Protein AF-U5BLK3-F1 (afdb_monomer)

Radius of gyration: 38.66 Å; Cα contacts (8 Å, |Δi|>4): 280; chains: 1; bounding box: 86×37×112 Å

Secondary structure (DSSP, 8-state):
--GGG-----STTHHHHTT-PPPPPP-PPPPPPPEE--EEE--HHHHHHHHHHHHHHHHSS--HHHHHHHHHHHHT--GGG--HHHHT--HHHHHHHH-TTSPPPHHHHHHHHHHHHSHHHHTTS-EEE--EETTB--BTTB-------------S-TTT-------------S-HHHHHHHHHHHHHHHHHHHHHHHHHHHHHHHHHHHHHHHHHHHHHHHHHHHHHHHHHHHHHHHHHHHHHHHHHHHHHHTTSS-HHHHHHHHHHHHHHHHHHHHHHHHHHHHHHHHHHHHHHHHHHHHHHHHHHHHHHHHHHHHHHHHHHHHHHHHHHHHHHHTTS--

Mean predicted aligned error: 13.0 Å

Nearest PDB structures (foldseek):
  7sqc-assembly1_1Y  TM=4.956E-01  e=2.081E-01  Chlamydomonas reinhardtii
  4tql-assembly1_A  TM=2.744E-01  e=5.942E-02  synthetic construct
  8glv-assembly1_Em  TM=3.966E-01  e=7.645E-01  Chlamydomonas reinhardtii
  1jad-assembly1_B  TM=2.468E-01  e=4.287E-01  Meleagris gallopavo

pLDDT: mean 74.42, std 19.73, range [25.3, 95.0]

Structure (mmCIF, N/CA/C/O backbone):
data_AF-U5BLK3-F1
#
_entry.id   AF-U5BLK3-F1
#
loop_
_atom_site.group_PDB
_atom_site.id
_atom_site.type_symbol
_atom_site.label_atom_id
_atom_site.label_alt_id
_atom_site.label_comp_id
_atom_site.label_asym_id
_atom_site.label_entity_id
_atom_site.label_seq_id
_atom_site.pdbx_PDB_ins_code
_atom_site.Cartn_x
_atom_site.Cartn_y
_atom_site.Cartn_z
_atom_site.occupancy
_atom_site.B_iso_or_equiv
_atom_site.auth_seq_id
_atom_site.auth_comp_id
_atom_site.auth_asym_id
_atom_site.auth_atom_id
_atom_site.pdbx_PDB_model_num
ATOM 1 N N . MET A 1 1 ? -51.044 -12.143 73.221 1.00 36.78 1 MET A N 1
ATOM 2 C CA . MET A 1 1 ? -51.105 -12.213 71.751 1.00 36.78 1 MET A CA 1
ATOM 3 C C . MET A 1 1 ? -50.000 -13.154 71.338 1.00 36.78 1 MET A C 1
ATOM 5 O O . MET A 1 1 ? -48.847 -12.857 71.623 1.00 36.78 1 MET A O 1
ATOM 9 N N . ASP A 1 2 ? -50.382 -14.321 70.827 1.00 25.30 2 ASP A N 1
ATOM 10 C CA . ASP A 1 2 ? -49.462 -15.365 70.377 1.00 25.30 2 ASP A CA 1
ATOM 11 C C . ASP A 1 2 ? -48.649 -14.871 69.177 1.00 25.30 2 ASP A C 1
ATOM 13 O O . ASP A 1 2 ? -49.210 -14.403 68.188 1.00 25.30 2 ASP A O 1
ATOM 17 N N . LEU A 1 3 ? -47.324 -14.986 69.277 1.00 35.56 3 LEU A N 1
ATOM 18 C CA . LEU A 1 3 ? -46.364 -14.718 68.198 1.00 35.56 3 LEU A CA 1
ATOM 19 C C . LEU A 1 3 ? -46.345 -15.837 67.136 1.00 35.56 3 LEU A C 1
ATOM 21 O O . LEU A 1 3 ? -45.676 -15.701 66.116 1.00 35.56 3 LEU A O 1
ATOM 25 N N . ASP A 1 4 ? -47.112 -16.909 67.344 1.00 29.28 4 ASP A N 1
ATOM 26 C CA . ASP A 1 4 ? -47.077 -18.136 66.538 1.00 29.28 4 ASP A CA 1
ATOM 27 C C . ASP A 1 4 ? -47.977 -18.100 65.286 1.00 29.28 4 ASP A C 1
ATOM 29 O O . ASP A 1 4 ? -48.043 -19.080 64.548 1.00 29.28 4 ASP A O 1
ATOM 33 N N . ASN A 1 5 ? -48.657 -16.978 65.013 1.00 33.56 5 ASN A N 1
ATOM 34 C CA . ASN A 1 5 ? -49.605 -16.847 63.894 1.00 33.56 5 ASN A CA 1
ATOM 35 C C . ASN A 1 5 ? -49.235 -15.795 62.835 1.00 33.56 5 ASN A C 1
ATOM 37 O O . ASN A 1 5 ? -50.055 -15.490 61.966 1.00 33.56 5 ASN A O 1
ATOM 41 N N . ILE A 1 6 ? -48.009 -15.262 62.838 1.00 36.56 6 ILE A N 1
ATOM 42 C CA . ILE A 1 6 ? -47.532 -14.485 61.686 1.00 36.56 6 ILE A CA 1
ATOM 43 C C . ILE A 1 6 ? -47.135 -15.491 60.606 1.00 36.56 6 ILE A C 1
ATOM 45 O O . ILE A 1 6 ? -46.064 -16.094 60.661 1.00 36.56 6 ILE A O 1
ATOM 49 N N . ALA A 1 7 ? -48.033 -15.718 59.645 1.00 32.75 7 ALA A N 1
ATOM 50 C CA . ALA A 1 7 ? -47.752 -16.552 58.485 1.00 32.75 7 ALA A CA 1
ATOM 51 C C . ALA A 1 7 ? -46.422 -16.102 57.838 1.00 32.75 7 ALA A C 1
ATOM 53 O O . ALA A 1 7 ? -46.273 -14.912 57.549 1.00 32.75 7 ALA A O 1
ATOM 54 N N . PRO A 1 8 ? -45.452 -17.010 57.607 1.00 38.25 8 PRO A N 1
ATOM 55 C CA . PRO A 1 8 ? -44.188 -16.648 56.984 1.00 38.25 8 PRO A CA 1
ATOM 56 C C . PRO A 1 8 ? -44.474 -16.088 55.591 1.00 38.25 8 PRO A C 1
ATOM 58 O O . PRO A 1 8 ? -45.100 -16.738 54.750 1.00 38.25 8 PRO A O 1
ATOM 61 N N . TYR A 1 9 ? -44.061 -14.841 55.395 1.00 39.34 9 TYR A N 1
ATOM 62 C CA . TYR A 1 9 ? -44.340 -14.014 54.231 1.00 39.34 9 TYR A CA 1
ATOM 63 C C . TYR A 1 9 ? -43.799 -14.687 52.961 1.00 39.34 9 TYR A C 1
ATOM 65 O O . TYR A 1 9 ? -42.623 -14.589 52.627 1.00 39.34 9 TYR A O 1
ATOM 73 N N . LYS A 1 10 ? -44.665 -15.408 52.244 1.00 36.53 10 LYS A N 1
ATOM 74 C CA . LYS A 1 10 ? -44.304 -16.148 51.023 1.00 36.53 10 LYS A CA 1
ATOM 75 C C . LYS A 1 10 ? -44.318 -15.297 49.745 1.00 36.53 10 LYS A C 1
ATOM 77 O O . LYS A 1 10 ? -44.036 -15.830 48.681 1.00 36.53 10 LYS A O 1
ATOM 82 N N . TYR A 1 11 ? -44.641 -14.004 49.844 1.00 34.66 11 TYR A N 1
ATOM 83 C CA . TYR A 1 11 ? -44.755 -13.095 48.692 1.00 34.66 11 TYR A CA 1
ATOM 84 C C . TYR A 1 11 ? -43.499 -12.245 48.410 1.00 34.66 11 TYR A C 1
ATOM 86 O O . TYR A 1 11 ? -43.378 -11.733 47.309 1.00 34.66 11 TYR A O 1
ATOM 94 N N . VAL A 1 12 ? -42.547 -12.113 49.347 1.00 41.81 12 VAL A N 1
ATOM 95 C CA . VAL A 1 12 ? -41.471 -11.088 49.268 1.00 41.81 12 VAL A CA 1
ATOM 96 C C . VAL A 1 12 ? -40.298 -11.467 48.356 1.00 41.81 12 VAL A C 1
ATOM 98 O O . VAL A 1 12 ? -39.586 -10.589 47.890 1.00 41.81 12 VAL A O 1
ATOM 101 N N . ILE A 1 13 ? -40.100 -12.751 48.053 1.00 44.16 13 ILE A N 1
ATOM 102 C CA . ILE A 1 13 ? -38.949 -13.200 47.247 1.00 44.16 13 ILE A CA 1
ATOM 103 C C . ILE A 1 13 ? -39.230 -13.060 45.735 1.00 44.16 13 ILE A C 1
ATOM 105 O O . ILE A 1 13 ? -38.317 -12.806 44.957 1.00 44.16 13 ILE A O 1
ATOM 109 N N . ASN A 1 14 ? -40.494 -13.159 45.302 1.00 44.81 14 ASN A N 1
ATOM 110 C CA . ASN A 1 14 ? -40.830 -13.167 43.873 1.00 44.81 14 ASN A CA 1
ATOM 111 C C . ASN A 1 14 ? -40.612 -11.805 43.184 1.00 44.81 14 ASN A C 1
ATOM 113 O O . ASN A 1 14 ? -40.145 -11.790 42.052 1.00 44.81 14 ASN A O 1
ATOM 117 N N . ASP A 1 15 ? -40.862 -10.682 43.869 1.00 46.75 15 ASP A N 1
ATOM 118 C CA . ASP A 1 15 ? -40.719 -9.334 43.283 1.00 46.75 15 ASP A CA 1
ATOM 119 C C . ASP A 1 15 ? -39.248 -8.928 43.041 1.00 46.75 15 ASP A C 1
ATOM 121 O O . ASP A 1 15 ? -38.971 -8.050 42.223 1.00 46.75 15 ASP A O 1
ATOM 125 N N . PHE A 1 16 ? -38.300 -9.560 43.747 1.00 51.97 16 PHE A N 1
ATOM 126 C CA . PHE A 1 16 ? -36.857 -9.405 43.516 1.00 51.97 16 PHE A CA 1
ATOM 127 C C . PHE A 1 16 ? -36.320 -10.429 42.508 1.00 51.97 16 PHE A C 1
ATOM 129 O O . PHE A 1 16 ? -35.442 -10.090 41.721 1.00 51.97 16 PHE A O 1
ATOM 136 N N . ASN A 1 17 ? -36.883 -11.643 42.471 1.00 49.84 17 ASN A N 1
ATOM 137 C CA . ASN A 1 17 ? -36.533 -12.660 41.472 1.00 49.84 17 ASN A CA 1
ATOM 138 C C . ASN A 1 17 ? -36.868 -12.229 40.030 1.00 49.84 17 ASN A C 1
ATOM 140 O O . ASN A 1 17 ? -36.200 -12.674 39.101 1.00 49.84 17 ASN A O 1
ATOM 144 N N . ASP A 1 18 ? -37.869 -11.362 39.843 1.00 51.41 18 ASP A N 1
ATOM 145 C CA . ASP A 1 18 ? -38.260 -10.818 38.532 1.00 51.41 18 ASP A CA 1
ATOM 146 C C . ASP A 1 18 ? -37.362 -9.665 38.042 1.00 51.41 18 ASP A C 1
ATOM 148 O O . ASP A 1 18 ? -37.486 -9.253 36.887 1.00 51.41 18 ASP A O 1
ATOM 152 N N . LYS A 1 19 ? -36.447 -9.128 38.870 1.00 53.34 19 LYS A N 1
ATOM 153 C CA . LYS A 1 19 ? -35.536 -8.051 38.433 1.00 53.34 19 LYS A CA 1
ATOM 154 C C . LYS A 1 19 ? -34.420 -8.522 37.496 1.00 53.34 19 LYS A C 1
ATOM 156 O O . LYS A 1 19 ? -33.822 -7.650 36.879 1.00 53.34 19 LYS A O 1
ATOM 161 N N . GLY A 1 20 ? -34.251 -9.841 37.327 1.00 58.69 20 GLY A N 1
ATOM 162 C CA . GLY A 1 20 ? -33.491 -10.472 36.241 1.00 58.69 20 GLY A CA 1
ATOM 163 C C . GLY A 1 20 ? -32.020 -10.058 36.132 1.00 58.69 20 GLY A C 1
ATOM 164 O O . GLY A 1 20 ? -31.544 -9.160 36.819 1.00 58.69 20 GLY A O 1
ATOM 165 N N . ASP A 1 21 ? -31.286 -10.745 35.264 1.00 62.75 21 ASP A N 1
ATOM 166 C CA . ASP A 1 21 ? -29.911 -10.378 34.926 1.00 62.75 21 ASP A CA 1
ATOM 167 C C . ASP A 1 21 ? -29.881 -9.031 34.178 1.00 62.75 21 ASP A C 1
ATOM 169 O O . ASP A 1 21 ? -30.851 -8.666 33.502 1.00 62.75 21 ASP A O 1
ATOM 173 N N . LEU A 1 22 ? -28.761 -8.300 34.249 1.00 63.62 22 LEU A N 1
ATOM 174 C CA . LEU A 1 22 ? -28.520 -7.206 33.304 1.00 63.62 22 LEU A CA 1
ATOM 175 C C . LEU A 1 22 ? -28.629 -7.764 31.873 1.00 63.62 22 LEU A C 1
ATOM 177 O O . LEU A 1 22 ? -28.019 -8.798 31.587 1.00 63.62 22 LEU A O 1
ATOM 181 N N . PRO A 1 23 ? -29.365 -7.111 30.955 1.00 65.56 23 PRO A N 1
ATOM 182 C CA . PRO A 1 23 ? -29.369 -7.547 29.568 1.00 65.56 23 PRO A CA 1
ATOM 183 C C . PRO A 1 23 ? -27.951 -7.428 29.001 1.00 65.56 23 PRO A C 1
ATOM 185 O O . PRO A 1 23 ? -27.248 -6.449 29.268 1.00 65.56 23 PRO A O 1
ATOM 188 N N . GLU A 1 24 ? -27.533 -8.412 28.203 1.00 71.88 24 GLU A N 1
ATOM 189 C CA . GLU A 1 24 ? -26.283 -8.300 27.455 1.00 71.88 24 GLU A CA 1
ATOM 190 C C . GLU A 1 24 ? -26.370 -7.076 26.538 1.00 71.88 24 GLU A C 1
ATOM 192 O O . GLU A 1 24 ? -27.250 -6.979 25.679 1.00 71.88 24 GLU A O 1
ATOM 197 N N . VAL A 1 25 ? -25.467 -6.116 26.734 1.00 71.69 25 VAL A N 1
ATOM 198 C CA . VAL A 1 25 ? -25.322 -5.007 25.794 1.00 71.69 25 VAL A CA 1
ATOM 199 C C . VAL A 1 25 ? -24.654 -5.568 24.539 1.00 71.69 25 VAL A C 1
ATOM 201 O O . VAL A 1 25 ? -23.648 -6.274 24.615 1.00 71.69 25 VAL A O 1
ATOM 204 N N . GLU A 1 26 ? -25.219 -5.287 23.368 1.00 77.00 26 GLU A N 1
ATOM 205 C CA . GLU A 1 26 ? -24.678 -5.807 22.114 1.00 77.00 26 GLU A CA 1
ATOM 206 C C . GLU A 1 26 ? -23.290 -5.210 21.828 1.00 77.00 26 GLU A C 1
ATOM 208 O O . GLU A 1 26 ? -23.097 -3.990 21.810 1.00 77.00 26 GLU A O 1
ATOM 213 N N . LYS A 1 27 ? -22.310 -6.090 21.593 1.00 83.75 27 LYS A N 1
ATOM 214 C CA . LYS A 1 27 ? -20.953 -5.720 21.178 1.00 83.75 27 LYS A CA 1
ATOM 215 C C . LYS A 1 27 ? -20.951 -5.496 19.670 1.00 83.75 27 LYS A C 1
ATOM 217 O O . LYS A 1 27 ? -21.003 -6.444 18.888 1.00 83.75 27 LYS A O 1
ATOM 222 N N . GLU A 1 28 ? -20.896 -4.238 19.258 1.00 81.88 28 GLU A N 1
ATOM 223 C CA . GLU A 1 28 ? -20.833 -3.878 17.844 1.00 81.88 28 GLU A CA 1
ATOM 224 C C . GLU A 1 28 ? -19.381 -3.925 17.344 1.00 81.88 28 GLU A C 1
ATOM 226 O O . GLU A 1 28 ? -18.469 -3.369 17.970 1.00 81.88 28 GLU A O 1
ATOM 231 N N . VAL A 1 29 ? -19.166 -4.582 16.198 1.00 87.06 29 VAL A N 1
ATOM 232 C CA . VAL A 1 29 ? -17.879 -4.548 15.492 1.00 87.06 29 VAL A CA 1
ATOM 233 C C . VAL A 1 29 ? -17.737 -3.169 14.836 1.00 87.06 29 VAL A C 1
ATOM 235 O O . VAL A 1 29 ? -18.610 -2.787 14.055 1.00 87.06 29 VAL A O 1
ATOM 238 N N . PRO A 1 30 ? -16.659 -2.415 15.112 1.00 83.94 30 PRO A N 1
ATOM 239 C CA . PRO A 1 30 ? -16.456 -1.099 14.524 1.00 83.94 30 PRO A CA 1
ATOM 240 C C . PRO A 1 30 ? -16.278 -1.200 13.004 1.00 83.94 30 PRO A C 1
ATOM 242 O O . PRO A 1 30 ? -15.614 -2.106 12.491 1.00 83.94 30 PRO A O 1
ATOM 245 N N . GLU A 1 31 ? -16.839 -0.238 12.270 1.00 86.62 31 GLU A N 1
ATOM 246 C CA . GLU A 1 31 ? -16.655 -0.156 10.822 1.00 86.62 31 GLU A CA 1
ATOM 247 C C . GLU A 1 31 ? -15.184 0.091 10.474 1.00 86.62 31 GLU A C 1
ATOM 249 O O . GLU A 1 31 ? -14.573 1.066 10.922 1.00 86.62 31 GLU A O 1
ATOM 254 N N . ARG A 1 32 ? -14.617 -0.748 9.607 1.00 84.31 32 ARG A N 1
ATOM 255 C CA . ARG A 1 32 ? -13.258 -0.551 9.092 1.00 84.31 32 ARG A CA 1
ATOM 256 C C . ARG A 1 32 ? -13.247 0.433 7.933 1.00 84.31 32 ARG A C 1
ATOM 258 O O . ARG A 1 32 ? -14.193 0.506 7.148 1.00 84.31 32 ARG A O 1
ATOM 265 N N . SER A 1 33 ? -12.170 1.196 7.819 1.00 84.00 33 SER A N 1
ATOM 266 C CA . SER A 1 33 ? -11.962 2.074 6.670 1.00 84.00 33 SER A CA 1
ATOM 267 C C . SER A 1 33 ? -11.696 1.269 5.389 1.00 84.00 33 SER A C 1
ATOM 269 O O . SER A 1 33 ? -10.998 0.249 5.391 1.00 84.00 33 SER A O 1
ATOM 271 N N . ILE A 1 34 ? -12.283 1.724 4.276 1.00 84.25 34 ILE A N 1
ATOM 272 C CA . ILE A 1 34 ? -12.089 1.114 2.956 1.00 84.25 34 ILE A CA 1
ATOM 273 C C . ILE A 1 34 ? -10.775 1.629 2.370 1.00 84.25 34 ILE A C 1
ATOM 275 O O . ILE A 1 34 ? -10.525 2.835 2.355 1.00 84.25 34 ILE A O 1
ATOM 279 N N . PHE A 1 35 ? -9.958 0.701 1.874 1.00 83.12 35 PHE A N 1
ATOM 280 C CA . PHE A 1 35 ? -8.661 0.971 1.263 1.00 83.12 35 PHE A CA 1
ATOM 281 C C . PHE A 1 35 ? -8.624 0.436 -0.167 1.00 83.12 35 PHE A C 1
ATOM 283 O O . PHE A 1 35 ? -8.759 -0.770 -0.378 1.00 83.12 35 PHE A O 1
ATOM 290 N N . GLU A 1 36 ? -8.393 1.323 -1.133 1.00 85.06 36 GLU A N 1
ATOM 291 C CA . GLU 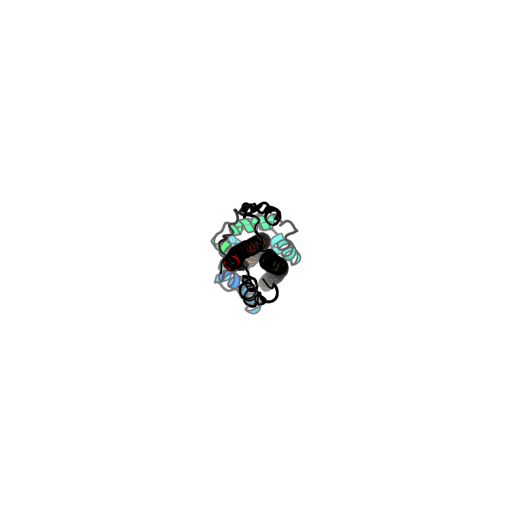A 1 36 ? -8.031 0.955 -2.501 1.00 85.06 36 GLU A CA 1
ATOM 292 C C . GLU A 1 36 ? -6.527 1.198 -2.688 1.00 85.06 36 GLU A C 1
ATOM 294 O O . GLU A 1 36 ? -6.077 2.347 -2.569 1.00 85.06 36 GLU A O 1
ATOM 299 N N . PRO A 1 37 ? -5.731 0.151 -2.970 1.00 75.50 37 PRO A N 1
ATOM 300 C CA . PRO A 1 37 ? -4.304 0.326 -3.180 1.00 75.50 37 PRO A CA 1
ATOM 301 C C . PRO A 1 37 ? -4.048 1.197 -4.416 1.00 75.50 37 PRO A C 1
ATOM 303 O O . PRO A 1 37 ? -4.696 1.045 -5.453 1.00 75.50 37 PRO A O 1
ATOM 306 N N . GLY A 1 38 ? -3.090 2.117 -4.286 1.00 81.69 38 GLY A N 1
ATOM 307 C CA . GLY A 1 38 ? -2.538 2.867 -5.414 1.00 81.69 38 GLY A CA 1
ATOM 308 C C . GLY A 1 38 ? -1.655 1.981 -6.296 1.00 81.69 38 GLY A C 1
ATOM 309 O O . GLY A 1 38 ? -1.526 0.778 -6.062 1.00 81.69 38 GLY A O 1
ATOM 310 N N . GLY A 1 39 ? -1.015 2.569 -7.305 1.00 83.56 39 GLY A N 1
ATOM 311 C CA . GLY A 1 39 ? -0.125 1.814 -8.183 1.00 83.56 39 GLY A CA 1
ATOM 312 C C . GLY A 1 39 ? 0.519 2.628 -9.296 1.00 83.56 39 GLY A C 1
ATOM 313 O O . GLY A 1 39 ? 0.377 3.847 -9.380 1.00 83.56 39 GLY A O 1
ATOM 314 N N . ILE A 1 40 ? 1.228 1.928 -10.179 1.00 83.81 40 ILE A N 1
ATOM 315 C CA . ILE A 1 40 ? 1.818 2.494 -11.394 1.00 83.81 40 ILE A CA 1
ATOM 316 C C . ILE A 1 40 ? 0.979 2.048 -12.587 1.00 83.81 40 ILE A C 1
ATOM 318 O O . ILE A 1 40 ? 0.610 0.883 -12.704 1.00 83.81 40 ILE A O 1
ATOM 322 N N . THR A 1 41 ? 0.686 2.982 -13.484 1.00 84.81 41 THR A N 1
ATOM 323 C CA . THR A 1 41 ? -0.085 2.724 -14.702 1.00 84.81 41 THR A CA 1
ATOM 324 C C . THR A 1 41 ? 0.697 3.152 -15.935 1.00 84.81 41 THR A C 1
ATOM 326 O O . THR A 1 41 ? 1.434 4.142 -15.917 1.00 84.81 41 THR A O 1
ATOM 329 N N . LEU A 1 42 ? 0.537 2.387 -17.015 1.00 83.38 42 LEU A N 1
ATOM 330 C CA . LEU A 1 42 ? 1.087 2.693 -18.331 1.00 83.38 42 LEU A CA 1
ATOM 331 C C . LEU A 1 42 ? -0.040 3.125 -19.264 1.00 83.38 42 LEU A C 1
ATOM 333 O O . LEU A 1 42 ? -1.141 2.574 -19.218 1.00 83.38 42 LEU A O 1
ATOM 337 N N . SER A 1 43 ? 0.239 4.092 -20.139 1.00 85.19 43 SER A N 1
ATOM 338 C CA . SER A 1 43 ? -0.702 4.428 -21.203 1.00 85.19 43 SER A CA 1
ATOM 339 C C . SER A 1 43 ? -0.749 3.298 -22.240 1.00 85.19 43 SER A C 1
ATOM 341 O O . SER A 1 43 ? 0.217 2.549 -22.415 1.00 85.19 43 SER A O 1
ATOM 343 N N . ALA A 1 44 ? -1.862 3.189 -22.970 1.00 85.50 44 ALA A N 1
ATOM 344 C CA . ALA A 1 44 ? -1.975 2.227 -24.067 1.00 85.50 44 ALA A CA 1
ATOM 345 C C . ALA A 1 44 ? -0.876 2.433 -25.129 1.00 85.50 44 ALA A C 1
ATOM 347 O O . ALA A 1 44 ? -0.324 1.461 -25.635 1.00 85.50 44 ALA A O 1
ATOM 348 N N . GLY A 1 45 ? -0.508 3.692 -25.401 1.00 86.19 45 GLY A N 1
ATOM 349 C CA . GLY A 1 45 ? 0.570 4.033 -26.331 1.00 86.19 45 GLY A CA 1
ATOM 350 C C . GLY A 1 45 ? 1.953 3.604 -25.834 1.00 86.19 45 GLY A C 1
ATOM 351 O O . GLY A 1 45 ? 2.763 3.131 -26.625 1.00 86.19 45 GLY A O 1
ATOM 352 N N . THR A 1 46 ? 2.221 3.701 -24.527 1.00 88.31 46 THR A N 1
ATOM 353 C CA . THR A 1 46 ? 3.467 3.189 -23.934 1.00 88.31 46 THR A CA 1
ATOM 354 C C . THR A 1 46 ? 3.578 1.679 -24.089 1.00 88.31 46 THR A C 1
ATOM 356 O O . THR A 1 46 ? 4.625 1.187 -24.504 1.00 88.31 46 THR A O 1
ATOM 359 N N . MET A 1 47 ? 2.506 0.945 -23.771 1.00 86.44 47 MET A N 1
ATOM 360 C CA . MET A 1 47 ? 2.493 -0.516 -23.900 1.00 86.44 47 MET A CA 1
ATOM 361 C C . MET A 1 47 ? 2.694 -0.938 -25.356 1.00 86.44 47 MET A C 1
ATOM 363 O O . MET A 1 47 ? 3.553 -1.772 -25.629 1.00 86.44 47 MET A O 1
ATOM 367 N N . GLU A 1 48 ? 1.989 -0.302 -26.297 1.00 87.88 48 GLU A N 1
ATOM 368 C CA . GLU A 1 48 ? 2.144 -0.593 -27.725 1.00 87.88 48 GLU A CA 1
ATOM 369 C C . GLU A 1 48 ? 3.569 -0.317 -28.229 1.00 87.88 48 GLU A C 1
ATOM 371 O O . GLU A 1 48 ? 4.106 -1.118 -28.995 1.00 87.88 48 GLU A O 1
ATOM 376 N N . LEU A 1 49 ? 4.198 0.782 -27.800 1.00 90.44 49 LEU A N 1
ATOM 377 C CA . LEU A 1 49 ? 5.575 1.108 -28.177 1.00 90.44 49 LEU A CA 1
ATOM 378 C C . LEU A 1 49 ? 6.565 0.047 -27.676 1.00 90.44 49 LEU A C 1
ATOM 380 O O . LEU A 1 49 ? 7.427 -0.410 -28.427 1.00 90.44 49 LEU A O 1
ATOM 384 N N . VAL A 1 50 ? 6.439 -0.356 -26.411 1.00 88.56 50 VAL A N 1
ATOM 385 C CA . VAL A 1 50 ? 7.312 -1.360 -25.791 1.00 88.56 50 VAL A CA 1
ATOM 386 C C . VAL A 1 50 ? 7.136 -2.728 -26.451 1.00 88.56 50 VAL A C 1
ATOM 388 O O . VAL A 1 50 ? 8.126 -3.361 -26.821 1.00 88.56 50 VAL A O 1
ATOM 391 N N . GLU A 1 51 ? 5.896 -3.176 -26.650 1.00 87.62 51 GLU A N 1
ATOM 392 C CA . GLU A 1 51 ? 5.598 -4.441 -27.328 1.00 87.62 51 GLU A CA 1
ATOM 393 C C . GLU A 1 51 ? 6.125 -4.466 -28.764 1.00 87.62 51 GLU A C 1
ATOM 395 O O . GLU A 1 51 ? 6.645 -5.485 -29.227 1.00 87.62 51 GLU A O 1
ATOM 400 N N . ASP A 1 52 ? 6.019 -3.350 -29.481 1.00 90.38 52 ASP A N 1
ATOM 401 C CA . ASP A 1 52 ? 6.522 -3.252 -30.845 1.00 90.38 52 ASP A CA 1
ATOM 402 C C . ASP A 1 52 ? 8.049 -3.360 -30.896 1.00 90.38 52 ASP A C 1
ATOM 404 O O . ASP A 1 52 ? 8.567 -4.132 -31.697 1.00 90.38 52 ASP A O 1
ATOM 408 N N . ILE A 1 53 ? 8.776 -2.706 -29.981 1.00 89.31 53 ILE A N 1
ATOM 409 C CA . ILE A 1 53 ? 10.241 -2.848 -29.879 1.00 89.31 53 ILE A CA 1
ATOM 410 C C . ILE A 1 53 ? 10.639 -4.304 -29.617 1.00 89.31 53 ILE A C 1
ATOM 412 O O . ILE A 1 53 ? 11.536 -4.830 -30.276 1.00 89.31 53 ILE A O 1
ATOM 416 N N . LEU A 1 54 ? 9.966 -4.969 -28.676 1.00 86.19 54 LEU A N 1
ATOM 417 C CA . LEU A 1 54 ? 10.272 -6.355 -28.319 1.00 86.19 54 LEU A CA 1
ATOM 418 C C . LEU A 1 54 ? 9.941 -7.336 -29.451 1.00 86.19 54 LEU A C 1
ATOM 420 O O . LEU A 1 54 ? 10.662 -8.310 -29.662 1.00 86.19 54 LEU A O 1
ATOM 424 N N . THR A 1 55 ? 8.857 -7.096 -30.192 1.00 85.88 55 THR A N 1
ATOM 425 C CA . THR A 1 55 ? 8.411 -8.003 -31.261 1.00 85.88 55 THR A CA 1
ATOM 426 C C . THR A 1 55 ? 9.051 -7.717 -32.618 1.00 85.88 55 THR A C 1
ATOM 428 O O . THR A 1 55 ? 9.096 -8.622 -33.455 1.00 85.88 55 THR A O 1
ATOM 431 N N . ALA A 1 56 ? 9.598 -6.519 -32.839 1.00 86.06 56 ALA A N 1
ATOM 432 C CA . ALA A 1 56 ? 10.282 -6.143 -34.076 1.00 86.06 56 ALA A CA 1
ATOM 433 C C . ALA A 1 56 ? 11.508 -7.016 -34.371 1.00 86.06 56 ALA A C 1
ATOM 435 O O . ALA A 1 56 ? 11.813 -7.256 -35.538 1.00 86.06 56 ALA A O 1
ATOM 436 N N . VAL A 1 57 ? 12.164 -7.562 -33.338 1.00 76.69 57 VAL A N 1
ATOM 437 C CA . VAL A 1 57 ? 13.263 -8.532 -33.510 1.00 76.69 57 VAL A CA 1
ATOM 438 C C . VAL A 1 57 ? 12.795 -9.721 -34.361 1.00 76.69 57 VAL A C 1
ATOM 440 O O . VAL A 1 57 ? 13.489 -10.140 -35.285 1.00 76.69 57 VAL A O 1
ATOM 443 N N . LEU A 1 58 ? 11.574 -10.208 -34.104 1.00 75.56 58 LEU A N 1
ATOM 444 C CA . LEU A 1 58 ? 10.971 -11.366 -34.771 1.00 75.56 58 LEU A CA 1
ATOM 445 C C . LEU A 1 58 ? 10.229 -11.021 -36.073 1.00 75.56 58 LEU A C 1
ATOM 447 O O . LEU A 1 58 ? 10.061 -11.890 -36.924 1.00 75.56 58 LEU A O 1
ATOM 451 N N . ARG A 1 59 ? 9.719 -9.789 -36.205 1.00 74.69 59 ARG A N 1
ATOM 452 C CA . ARG A 1 59 ? 8.870 -9.333 -37.330 1.00 74.69 59 ARG A CA 1
ATOM 453 C C . ARG A 1 59 ? 9.626 -8.538 -38.397 1.00 74.69 59 ARG A C 1
ATOM 455 O O . ARG A 1 59 ? 9.009 -7.976 -39.298 1.00 74.69 59 ARG A O 1
ATOM 462 N N . ASP A 1 60 ? 10.944 -8.494 -38.273 1.00 68.25 60 ASP A N 1
ATOM 463 C CA . ASP A 1 60 ? 11.909 -7.806 -39.126 1.00 68.25 60 ASP A CA 1
ATOM 464 C C . ASP A 1 60 ? 11.869 -6.271 -39.146 1.00 68.25 60 ASP A C 1
ATOM 466 O O . ASP A 1 60 ? 12.875 -5.697 -39.543 1.00 68.25 60 ASP A O 1
ATOM 470 N N . ASN A 1 61 ? 10.807 -5.594 -38.683 1.00 77.81 61 ASN A N 1
ATOM 471 C CA . ASN A 1 61 ? 10.734 -4.123 -38.620 1.00 77.81 61 ASN A CA 1
ATOM 472 C C . ASN A 1 61 ? 9.872 -3.614 -37.446 1.00 77.81 61 ASN A C 1
ATOM 474 O O . ASN A 1 61 ? 9.018 -4.343 -36.936 1.00 77.81 61 ASN A O 1
ATOM 478 N N . LEU A 1 62 ? 10.058 -2.339 -37.076 1.00 86.69 62 LEU A N 1
ATOM 479 C CA . LEU A 1 62 ? 9.154 -1.576 -36.203 1.00 86.69 62 LEU A CA 1
ATOM 480 C C . LEU A 1 62 ? 7.932 -1.062 -36.985 1.00 86.69 62 LEU A C 1
ATOM 482 O O . LEU A 1 62 ? 7.995 -0.843 -38.199 1.00 86.69 62 LEU A O 1
ATOM 486 N N . LYS A 1 63 ? 6.816 -0.805 -36.294 1.00 88.75 63 LYS A N 1
ATOM 487 C CA . LYS A 1 63 ? 5.695 -0.057 -36.881 1.00 88.75 63 LYS A CA 1
ATOM 488 C C . LYS A 1 63 ? 6.120 1.385 -37.160 1.00 88.75 63 LYS A C 1
ATOM 490 O O . LYS A 1 63 ? 6.749 2.042 -36.331 1.00 88.75 63 LYS A O 1
ATOM 495 N N . VAL A 1 64 ? 5.688 1.917 -38.303 1.00 88.50 64 VAL A N 1
ATOM 496 C CA . VAL A 1 64 ? 6.024 3.278 -38.765 1.00 88.50 64 VAL A CA 1
ATOM 497 C C . VAL A 1 64 ? 5.597 4.350 -37.756 1.00 88.50 64 VAL A C 1
ATOM 499 O O . VAL A 1 64 ? 6.274 5.365 -37.579 1.00 88.50 64 VAL A O 1
ATOM 502 N N . GLU A 1 65 ? 4.466 4.143 -37.088 1.00 87.88 65 GLU A N 1
ATOM 503 C CA . GLU A 1 65 ? 3.941 5.034 -36.058 1.00 87.88 65 GLU A CA 1
ATOM 504 C C . GLU A 1 65 ? 4.879 5.102 -34.846 1.00 87.88 65 GLU A C 1
ATOM 506 O O . GLU A 1 65 ? 5.194 6.197 -34.381 1.00 87.88 65 GLU A O 1
ATOM 511 N N . ASN A 1 66 ? 5.393 3.956 -34.398 1.00 90.31 66 ASN A N 1
ATOM 512 C CA . ASN A 1 66 ? 6.312 3.861 -33.266 1.00 90.31 66 ASN A CA 1
ATOM 513 C C . ASN A 1 66 ? 7.715 4.351 -33.619 1.00 90.31 66 ASN A C 1
ATOM 515 O O . ASN A 1 66 ? 8.343 5.028 -32.809 1.00 90.31 66 ASN A O 1
ATOM 519 N N . GLU A 1 67 ? 8.185 4.125 -34.848 1.00 89.25 67 GLU A N 1
ATOM 520 C CA . GLU A 1 67 ? 9.412 4.767 -35.329 1.00 89.25 67 GLU A CA 1
ATOM 521 C C . GLU A 1 67 ? 9.312 6.291 -35.266 1.00 89.25 67 GLU A C 1
ATOM 523 O O . GLU A 1 67 ? 10.262 6.955 -34.858 1.00 89.25 67 GLU A O 1
ATOM 528 N N . ARG A 1 68 ? 8.162 6.870 -35.639 1.00 89.00 68 ARG A N 1
ATOM 529 C CA . ARG A 1 68 ? 7.951 8.323 -35.561 1.00 89.00 68 ARG A CA 1
ATOM 530 C C . ARG A 1 68 ? 8.005 8.821 -34.118 1.00 89.00 68 ARG A C 1
ATOM 532 O O . ARG A 1 68 ? 8.604 9.862 -33.867 1.00 89.00 68 ARG A O 1
ATOM 539 N N . VAL A 1 69 ? 7.418 8.080 -33.180 1.00 89.06 69 VAL A N 1
ATOM 540 C CA . VAL A 1 69 ? 7.514 8.388 -31.745 1.00 89.06 69 VAL A CA 1
ATOM 541 C C . VAL A 1 69 ? 8.970 8.332 -31.282 1.00 89.06 69 VAL A C 1
ATOM 543 O O . VAL A 1 69 ? 9.447 9.279 -30.661 1.00 89.06 69 VAL A O 1
ATOM 546 N N . LEU A 1 70 ? 9.704 7.278 -31.643 1.00 90.38 70 LEU A N 1
ATOM 547 C CA . LEU A 1 70 ? 11.114 7.115 -31.287 1.00 90.38 70 LEU A CA 1
ATOM 548 C C . LEU A 1 70 ? 11.998 8.206 -31.897 1.00 90.38 70 LEU A C 1
ATOM 550 O O . LEU A 1 70 ? 12.903 8.679 -31.218 1.00 90.38 70 LEU A O 1
ATOM 554 N N . LYS A 1 71 ? 11.707 8.685 -33.114 1.00 88.44 71 LYS A N 1
ATOM 555 C CA . LYS A 1 71 ? 12.379 9.867 -33.689 1.00 88.44 71 LYS A CA 1
ATOM 556 C C . LYS A 1 71 ? 12.160 11.120 -32.851 1.00 88.44 71 LYS A C 1
ATOM 558 O O . LYS A 1 71 ? 13.116 11.845 -32.607 1.00 88.44 71 LYS A O 1
ATOM 563 N N . ASN A 1 72 ? 10.967 11.339 -32.310 1.00 85.88 72 ASN A N 1
ATOM 564 C CA . ASN A 1 72 ? 10.740 12.495 -31.440 1.00 85.88 72 ASN A CA 1
ATOM 565 C C . ASN A 1 72 ? 11.596 12.430 -30.155 1.00 85.88 72 ASN A C 1
ATOM 567 O O . ASN A 1 72 ? 12.044 13.465 -29.666 1.00 85.88 72 ASN A O 1
ATOM 571 N N . PHE A 1 73 ? 11.895 11.231 -29.636 1.00 84.00 73 PHE A N 1
ATOM 572 C CA . PHE A 1 73 ? 12.878 11.063 -28.553 1.00 84.00 73 PHE A CA 1
ATOM 573 C C . PHE A 1 73 ? 14.312 11.393 -28.998 1.00 84.00 73 PHE A C 1
ATOM 575 O O . PHE A 1 73 ? 15.117 11.851 -28.188 1.00 84.00 73 PHE A O 1
ATOM 582 N N . THR A 1 74 ? 14.643 11.210 -30.280 1.00 75.00 74 THR A N 1
ATOM 583 C CA . THR A 1 74 ? 15.942 11.628 -30.835 1.00 75.00 74 THR A CA 1
ATOM 584 C C . THR A 1 74 ? 16.069 13.134 -31.000 1.00 75.00 74 THR A C 1
ATOM 586 O O . THR A 1 74 ? 17.179 13.644 -30.885 1.00 75.00 74 THR A O 1
ATOM 589 N N . ASP A 1 75 ? 14.961 13.847 -31.215 1.00 67.81 75 ASP A N 1
ATOM 590 C CA . ASP A 1 75 ? 14.944 15.303 -31.403 1.00 67.81 75 ASP A CA 1
ATOM 591 C C . ASP A 1 75 ? 15.227 16.072 -30.104 1.00 67.81 75 ASP A C 1
ATOM 593 O O . ASP A 1 75 ? 15.644 17.229 -30.144 1.00 67.81 75 ASP A O 1
ATOM 597 N N . LEU A 1 76 ? 15.138 15.400 -28.949 1.00 65.56 76 LEU A N 1
ATOM 598 C CA . LEU A 1 76 ? 15.717 15.861 -27.679 1.00 65.56 76 LEU A CA 1
ATOM 599 C C . LEU A 1 76 ? 17.255 15.757 -27.648 1.00 65.56 76 LEU A C 1
ATOM 601 O O . LEU A 1 76 ? 17.875 15.857 -26.587 1.00 65.56 76 LEU A O 1
ATOM 605 N N . ARG A 1 77 ? 17.889 15.554 -28.813 1.00 56.50 77 ARG A N 1
ATOM 606 C CA . ARG A 1 77 ? 19.332 15.633 -29.050 1.00 56.50 77 ARG A CA 1
ATOM 607 C C . ARG A 1 77 ? 19.876 16.954 -28.522 1.00 56.50 77 ARG A C 1
ATOM 609 O O . ARG A 1 77 ? 19.963 17.958 -29.223 1.00 56.50 77 ARG A O 1
ATOM 616 N N . ASN A 1 78 ? 20.364 16.920 -27.295 1.00 56.44 78 ASN A N 1
ATOM 617 C CA . ASN A 1 78 ? 21.433 17.801 -26.890 1.00 56.44 78 ASN A CA 1
ATOM 618 C C . ASN A 1 78 ? 22.738 17.175 -27.418 1.00 56.44 78 ASN A C 1
ATOM 620 O O . ASN A 1 78 ? 23.051 16.044 -27.043 1.00 56.44 78 ASN A O 1
ATOM 624 N N . PRO A 1 79 ? 23.519 17.850 -28.279 1.00 53.25 79 PRO A N 1
ATOM 625 C CA . PRO A 1 79 ? 24.809 17.340 -28.742 1.00 53.25 79 PRO A CA 1
ATOM 626 C C . PRO A 1 79 ? 25.782 17.014 -27.597 1.00 53.25 79 PRO A C 1
ATOM 628 O O . PRO A 1 79 ? 26.666 16.184 -27.779 1.00 53.25 79 PRO A O 1
ATOM 631 N N . ALA A 1 80 ? 25.597 17.615 -26.413 1.00 50.34 80 ALA A N 1
ATOM 632 C CA . ALA A 1 80 ? 26.335 17.276 -25.194 1.00 50.34 80 ALA A CA 1
ATOM 633 C C . ALA A 1 80 ? 25.872 15.961 -24.530 1.00 50.34 80 ALA A C 1
ATOM 635 O O . ALA A 1 80 ? 26.636 15.371 -23.775 1.00 50.34 80 ALA A O 1
ATOM 636 N N . LEU A 1 81 ? 24.650 15.497 -24.821 1.00 52.94 81 LEU A N 1
ATOM 637 C CA . LEU A 1 81 ? 24.073 14.220 -24.373 1.00 52.94 81 LEU A CA 1
ATOM 638 C C . LEU A 1 81 ? 24.229 13.102 -25.420 1.00 52.94 81 LEU A C 1
ATOM 640 O O . LEU A 1 81 ? 23.788 11.983 -25.172 1.00 52.94 81 LEU A O 1
ATOM 644 N N . MET A 1 82 ? 24.900 13.354 -26.558 1.00 55.47 82 MET A N 1
ATOM 645 C CA . MET A 1 82 ? 25.411 12.307 -27.469 1.00 55.47 82 MET A CA 1
ATOM 646 C C . MET A 1 82 ? 26.570 11.534 -26.814 1.00 55.47 82 MET A C 1
ATOM 648 O O . MET A 1 82 ? 27.612 11.287 -27.420 1.00 55.47 82 MET A O 1
ATOM 652 N N . ASP A 1 83 ? 26.402 11.194 -25.544 1.00 62.22 83 ASP A N 1
ATOM 653 C CA . ASP A 1 83 ? 27.375 10.482 -24.758 1.00 62.22 83 ASP A CA 1
ATOM 654 C C . ASP A 1 83 ? 27.419 9.035 -25.259 1.00 62.22 83 ASP A C 1
ATOM 656 O O . ASP A 1 83 ? 26.383 8.368 -25.392 1.00 62.22 83 ASP A O 1
ATOM 660 N N . ALA A 1 84 ? 28.628 8.534 -25.526 1.00 64.00 84 ALA A N 1
ATOM 661 C CA . ALA A 1 84 ? 28.866 7.115 -25.783 1.00 64.00 84 ALA A CA 1
ATOM 662 C C . ALA A 1 84 ? 28.221 6.249 -24.685 1.00 64.00 84 ALA A C 1
ATOM 664 O O . ALA A 1 84 ? 27.738 5.151 -24.960 1.00 64.00 84 ALA A O 1
ATOM 665 N N . ARG A 1 85 ? 28.084 6.810 -23.476 1.00 72.56 85 ARG A N 1
ATOM 666 C CA . ARG A 1 85 ? 27.411 6.206 -22.333 1.00 72.56 85 ARG A CA 1
ATOM 667 C C . ARG A 1 85 ? 25.991 5.700 -22.605 1.00 72.56 85 ARG A C 1
ATOM 669 O O . ARG A 1 85 ? 25.661 4.613 -22.139 1.00 72.56 85 ARG A O 1
ATOM 676 N N . LEU A 1 86 ? 25.165 6.420 -23.375 1.00 74.56 86 LEU A N 1
ATOM 677 C CA . LEU A 1 86 ? 23.799 5.967 -23.706 1.00 74.56 86 LEU A CA 1
ATOM 678 C C . LEU A 1 86 ? 23.801 4.777 -24.678 1.00 74.56 86 LEU A C 1
ATOM 680 O O . LEU A 1 86 ? 22.880 3.962 -24.666 1.00 74.56 86 LEU A O 1
ATOM 684 N N . ARG A 1 87 ? 24.842 4.652 -25.511 1.00 70.75 87 ARG A N 1
ATOM 685 C CA . ARG A 1 87 ? 25.016 3.505 -26.416 1.00 70.75 87 ARG A CA 1
ATOM 686 C C . ARG A 1 87 ? 25.496 2.256 -25.675 1.00 70.75 87 ARG A C 1
ATOM 688 O O . ARG A 1 87 ? 25.286 1.158 -26.178 1.00 70.75 87 ARG A O 1
ATOM 695 N N . GLU A 1 88 ? 26.101 2.434 -24.504 1.00 76.44 88 GLU A N 1
ATOM 696 C CA . GLU A 1 88 ? 26.691 1.382 -23.669 1.00 76.44 88 GLU A CA 1
ATOM 697 C C . GLU A 1 88 ? 25.809 0.972 -22.481 1.00 76.44 88 GLU A C 1
ATOM 699 O O . GLU A 1 88 ? 26.290 0.265 -21.590 1.00 76.44 88 GLU A O 1
ATOM 704 N N . ILE A 1 89 ? 24.532 1.389 -22.460 1.00 82.12 89 ILE A N 1
ATOM 705 C CA . ILE A 1 89 ? 23.581 0.957 -21.429 1.00 82.12 89 ILE A CA 1
ATOM 706 C C . ILE A 1 89 ? 23.589 -0.568 -21.376 1.00 82.12 89 ILE A C 1
ATOM 708 O O . ILE A 1 89 ? 23.234 -1.260 -22.334 1.00 82.12 89 ILE A O 1
ATOM 712 N N . ASN A 1 90 ? 24.020 -1.092 -20.241 1.00 82.88 90 ASN A N 1
ATOM 713 C CA . ASN A 1 90 ? 24.119 -2.515 -19.980 1.00 82.88 90 ASN A CA 1
ATOM 714 C C . ASN A 1 90 ? 23.159 -2.915 -18.849 1.00 82.88 90 ASN A C 1
ATOM 716 O O . ASN A 1 90 ? 22.454 -2.090 -18.271 1.00 82.88 90 ASN A O 1
ATOM 720 N N . VAL A 1 91 ? 23.127 -4.208 -18.528 1.00 81.75 91 VAL A N 1
ATOM 721 C CA . VAL A 1 91 ? 22.255 -4.749 -17.472 1.00 81.75 91 VAL A CA 1
ATOM 722 C C . VAL A 1 91 ? 22.509 -4.080 -16.117 1.00 81.75 91 VAL A C 1
ATOM 724 O O . VAL A 1 91 ? 21.561 -3.772 -15.404 1.00 81.75 91 VAL A O 1
ATOM 727 N N . ARG A 1 92 ? 23.772 -3.788 -15.783 1.00 86.44 92 ARG A N 1
ATOM 728 C CA . ARG A 1 92 ? 24.130 -3.109 -14.531 1.00 86.44 92 ARG A CA 1
ATOM 729 C C . ARG A 1 92 ? 23.597 -1.680 -14.488 1.00 86.44 92 ARG A C 1
ATOM 731 O O . ARG A 1 92 ? 23.277 -1.193 -13.414 1.00 86.44 92 ARG A O 1
ATOM 738 N N . ASP A 1 93 ? 23.485 -1.016 -15.630 1.00 87.81 93 ASP A N 1
ATOM 739 C CA . ASP A 1 93 ? 22.938 0.340 -15.692 1.00 87.81 93 ASP A CA 1
ATOM 740 C C . ASP A 1 93 ? 21.433 0.343 -15.451 1.00 87.81 93 ASP A C 1
ATOM 742 O O . ASP A 1 93 ? 20.943 1.186 -14.708 1.00 87.81 93 ASP A O 1
ATOM 746 N N . VAL A 1 94 ? 20.713 -0.637 -16.008 1.00 87.12 94 VAL A N 1
ATOM 747 C CA . VAL A 1 94 ? 19.289 -0.853 -15.703 1.00 87.12 94 VAL A CA 1
ATOM 748 C C . VAL A 1 94 ? 19.102 -1.097 -14.203 1.00 87.12 94 VAL A C 1
ATOM 750 O O . VAL A 1 94 ? 18.254 -0.455 -13.585 1.00 87.12 94 VAL A O 1
ATOM 753 N N . ASP A 1 95 ? 19.937 -1.956 -13.613 1.00 86.25 95 ASP A N 1
ATOM 754 C CA . ASP A 1 95 ? 19.909 -2.250 -12.177 1.00 86.25 95 ASP A CA 1
ATOM 755 C C . ASP A 1 95 ? 20.190 -0.992 -11.338 1.00 86.25 95 ASP A C 1
ATOM 757 O O . ASP A 1 95 ? 19.426 -0.672 -10.432 1.00 86.25 95 ASP A O 1
ATOM 761 N N . ASN A 1 96 ? 21.231 -0.226 -11.679 1.00 88.75 96 ASN A N 1
ATOM 762 C CA . ASN A 1 96 ? 21.594 1.006 -10.973 1.00 88.75 96 ASN A CA 1
ATOM 763 C C . ASN A 1 96 ? 20.527 2.105 -11.102 1.00 88.75 96 ASN A C 1
ATOM 765 O O . ASN A 1 96 ? 20.350 2.896 -10.176 1.00 88.75 96 ASN A O 1
ATOM 769 N N . ILE A 1 97 ? 19.843 2.199 -12.250 1.00 89.56 97 ILE A N 1
ATOM 770 C CA . ILE A 1 97 ? 18.761 3.173 -12.431 1.00 89.56 97 ILE A CA 1
ATOM 771 C C . ILE A 1 97 ? 17.604 2.831 -11.498 1.00 89.56 97 ILE A C 1
ATOM 773 O O . ILE A 1 97 ? 17.076 3.751 -10.881 1.00 89.56 97 ILE A O 1
ATOM 777 N N . LEU A 1 98 ? 17.226 1.554 -11.381 1.00 88.12 98 LEU A N 1
ATOM 778 C CA . LEU A 1 98 ? 16.095 1.108 -10.559 1.00 88.12 98 LEU A CA 1
ATOM 779 C C . LEU A 1 98 ? 16.414 1.028 -9.057 1.00 88.12 98 LEU A C 1
ATOM 781 O O . LEU A 1 98 ? 15.497 1.147 -8.248 1.00 88.12 98 LEU A O 1
ATOM 785 N N . ASP A 1 99 ? 17.682 0.877 -8.674 1.00 84.62 99 ASP A N 1
ATOM 786 C CA . ASP A 1 99 ? 18.105 0.857 -7.271 1.00 84.62 99 ASP A CA 1
ATOM 787 C C . ASP A 1 99 ? 17.952 2.244 -6.622 1.00 84.62 99 ASP A C 1
ATOM 789 O O . ASP A 1 99 ? 18.679 3.196 -6.923 1.00 84.62 99 ASP A O 1
ATOM 793 N N . THR A 1 100 ? 17.004 2.361 -5.691 1.00 80.19 100 THR A N 1
ATOM 794 C CA . THR A 1 100 ? 16.692 3.613 -4.991 1.00 80.19 100 THR A CA 1
ATOM 795 C C . THR A 1 100 ? 17.818 4.090 -4.073 1.00 80.19 100 THR A C 1
ATOM 797 O O . THR A 1 100 ? 17.902 5.292 -3.810 1.00 80.19 100 THR A O 1
ATOM 800 N N . THR A 1 101 ? 18.722 3.198 -3.655 1.00 82.25 101 THR A N 1
ATOM 801 C CA . THR A 1 101 ? 19.857 3.497 -2.768 1.00 82.25 101 THR A CA 1
ATOM 802 C C . THR A 1 101 ? 21.055 4.097 -3.507 1.00 82.25 101 THR A C 1
ATOM 804 O O . THR A 1 101 ? 21.903 4.749 -2.893 1.00 82.25 101 THR A O 1
ATOM 807 N N . ILE A 1 102 ? 21.116 3.929 -4.831 1.00 83.19 102 ILE A N 1
ATOM 808 C CA . ILE A 1 102 ? 22.199 4.440 -5.675 1.00 83.19 102 ILE A CA 1
ATOM 809 C C . ILE A 1 102 ? 21.779 5.790 -6.273 1.00 83.19 102 ILE A C 1
ATOM 811 O O . ILE A 1 102 ? 20.747 5.861 -6.945 1.00 83.19 102 ILE A O 1
ATOM 815 N N . PRO A 1 103 ? 22.550 6.879 -6.085 1.00 85.62 103 PRO A N 1
ATOM 816 C CA . PRO A 1 103 ? 22.263 8.153 -6.737 1.00 85.62 103 PRO A CA 1
ATOM 817 C C . PRO A 1 103 ? 22.249 8.010 -8.263 1.00 85.62 103 PRO A C 1
ATOM 819 O O . PRO A 1 103 ? 23.165 7.420 -8.838 1.00 85.62 103 PRO A O 1
ATOM 822 N N . LEU A 1 104 ? 21.236 8.580 -8.921 1.00 85.56 104 LEU A N 1
ATOM 823 C CA . LEU A 1 104 ? 21.181 8.599 -10.381 1.00 85.56 104 LEU A CA 1
ATOM 824 C C . LEU A 1 104 ? 22.360 9.391 -10.949 1.00 85.56 104 LEU A C 1
ATOM 826 O O . LEU A 1 104 ? 22.692 10.479 -10.470 1.00 85.56 104 LEU A O 1
ATOM 830 N N . GLU A 1 105 ? 22.967 8.864 -12.013 1.00 83.44 105 GLU A N 1
ATOM 831 C CA . GLU A 1 105 ? 23.937 9.625 -12.790 1.00 83.44 105 GLU A CA 1
ATOM 832 C C . GLU A 1 105 ? 23.279 10.922 -13.291 1.00 83.44 105 GLU A C 1
ATOM 834 O O . GLU A 1 105 ? 22.122 10.931 -13.734 1.00 83.44 105 GLU A O 1
ATOM 839 N N . LYS A 1 106 ? 24.026 12.033 -13.243 1.00 82.00 106 LYS A N 1
ATOM 840 C CA . LYS A 1 106 ? 23.525 13.345 -13.675 1.00 82.00 106 LYS A CA 1
ATOM 841 C C . LYS A 1 106 ? 22.987 13.295 -15.109 1.00 82.00 106 LYS A C 1
ATOM 843 O O . LYS A 1 106 ? 21.934 13.854 -15.378 1.00 82.00 106 LYS A O 1
ATOM 848 N N . LEU A 1 107 ? 23.665 12.550 -15.985 1.00 80.62 107 LEU A N 1
ATOM 849 C CA . LEU A 1 107 ? 23.245 12.317 -17.365 1.00 80.62 107 LEU A CA 1
ATOM 850 C C . LEU A 1 107 ? 21.801 11.794 -17.461 1.00 80.62 107 LEU A C 1
ATOM 852 O O . LEU A 1 107 ? 21.014 12.311 -18.247 1.00 80.62 107 LEU A O 1
ATOM 856 N N . PHE A 1 108 ? 21.447 10.782 -16.663 1.00 83.44 108 PHE A N 1
ATOM 857 C CA . PHE A 1 108 ? 20.115 10.169 -16.693 1.00 83.44 108 PHE A CA 1
ATOM 858 C C . PHE A 1 108 ? 19.048 11.095 -16.117 1.00 83.44 108 PHE A C 1
ATOM 860 O O . PHE A 1 108 ? 17.935 11.152 -16.635 1.00 83.44 108 PHE A O 1
ATOM 867 N N . THR A 1 109 ? 19.412 11.850 -15.082 1.00 81.38 109 THR A N 1
ATOM 868 C CA . THR A 1 109 ? 18.540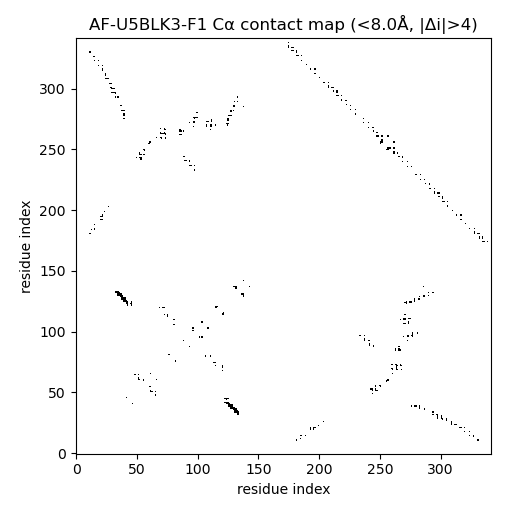 12.857 -14.472 1.00 81.38 109 THR A CA 1
ATOM 869 C C . THR A 1 109 ? 18.238 14.001 -15.447 1.00 81.38 109 THR A C 1
ATOM 871 O O . THR A 1 109 ? 17.073 14.323 -15.668 1.00 81.38 109 THR A O 1
ATOM 874 N N . ASP A 1 110 ? 19.266 14.571 -16.082 1.00 81.44 110 ASP A N 1
ATOM 875 C CA . ASP A 1 110 ? 19.127 15.668 -17.050 1.00 81.44 110 ASP A CA 1
ATOM 876 C C . ASP A 1 110 ? 18.302 15.226 -18.276 1.00 81.44 110 ASP A C 1
ATOM 878 O O . ASP A 1 110 ? 17.419 15.948 -18.741 1.00 81.44 110 ASP A O 1
ATOM 882 N N . LEU A 1 111 ? 18.545 14.007 -18.774 1.00 80.38 111 LEU A N 1
ATOM 883 C CA . LEU A 1 111 ? 17.790 13.425 -19.883 1.00 80.38 111 LEU A CA 1
ATOM 884 C C . LEU A 1 111 ? 16.306 13.250 -19.539 1.00 80.38 111 LEU A C 1
ATOM 886 O O . LEU A 1 111 ? 15.440 13.597 -20.342 1.00 80.38 111 LEU A O 1
ATOM 890 N N . PHE A 1 112 ? 16.015 12.710 -18.355 1.00 84.50 112 PHE A N 1
ATOM 891 C CA . PHE A 1 112 ? 14.650 12.523 -17.884 1.00 84.50 112 PHE A CA 1
ATOM 892 C C . PHE A 1 112 ? 13.882 13.851 -17.847 1.00 84.50 112 PHE A C 1
ATOM 894 O O . PHE A 1 112 ? 12.781 13.917 -18.391 1.00 84.50 112 PHE A O 1
ATOM 901 N N . PHE A 1 113 ? 14.471 14.915 -17.291 1.00 83.19 113 PHE A N 1
ATOM 902 C CA . PHE A 1 113 ? 13.802 16.217 -17.219 1.00 83.19 113 PHE A CA 1
ATOM 903 C C . PHE A 1 113 ? 13.478 16.790 -18.602 1.00 83.19 113 PHE A C 1
ATOM 905 O O . PHE A 1 113 ? 12.378 17.295 -18.809 1.00 83.19 113 PHE A O 1
ATOM 912 N N . HIS A 1 114 ? 14.366 16.631 -19.587 1.00 82.25 114 HIS A N 1
ATOM 913 C CA . HIS A 1 114 ? 14.071 17.048 -20.962 1.00 82.25 114 HIS A CA 1
ATOM 914 C C . HIS A 1 114 ? 12.914 16.270 -21.605 1.00 82.25 114 HIS A C 1
ATOM 916 O O . HIS A 1 114 ? 12.155 16.835 -22.394 1.00 82.25 114 HIS A O 1
ATOM 922 N N . VAL A 1 115 ? 12.764 14.982 -21.279 1.00 82.62 115 VAL A N 1
ATOM 923 C CA . VAL A 1 115 ? 11.616 14.180 -21.729 1.00 82.62 115 VAL A CA 1
ATOM 924 C C . VAL A 1 115 ? 10.335 14.614 -21.019 1.00 82.62 115 VAL A C 1
ATOM 926 O O . VAL A 1 115 ? 9.302 14.753 -21.671 1.00 82.62 115 VAL A O 1
ATOM 929 N N . GLU A 1 116 ? 10.394 14.847 -19.708 1.00 82.50 116 GLU A N 1
ATOM 930 C CA . GLU A 1 116 ? 9.235 15.228 -18.896 1.00 82.50 116 GLU A CA 1
ATOM 931 C C . GLU A 1 116 ? 8.688 16.618 -19.266 1.00 82.50 116 GLU A C 1
ATOM 933 O O . GLU A 1 116 ? 7.473 16.801 -19.346 1.00 82.50 116 GLU A O 1
ATOM 938 N N . GLU A 1 117 ? 9.560 17.580 -19.583 1.00 84.88 117 GLU A N 1
ATOM 939 C CA . GLU A 1 117 ? 9.170 18.917 -20.056 1.00 84.88 117 GLU A CA 1
ATOM 940 C C . GLU A 1 117 ? 8.458 18.883 -21.423 1.00 84.88 117 GLU A C 1
ATOM 942 O O . GLU A 1 117 ? 7.669 19.777 -21.753 1.00 84.88 117 GLU A O 1
ATOM 947 N N . ASN A 1 118 ? 8.687 17.839 -22.224 1.00 85.19 118 ASN A N 1
ATOM 948 C CA . ASN A 1 118 ? 8.001 17.640 -23.492 1.00 85.19 118 ASN A CA 1
ATOM 949 C C . ASN A 1 118 ? 6.711 16.833 -23.287 1.00 85.19 118 ASN A C 1
ATOM 951 O O . ASN A 1 118 ? 6.711 15.606 -23.351 1.00 85.19 118 ASN A O 1
ATOM 955 N N . SER A 1 119 ? 5.584 17.530 -23.118 1.00 80.31 119 SER A N 1
ATOM 956 C CA . SER A 1 119 ? 4.262 16.913 -22.884 1.00 80.31 119 SER A CA 1
ATOM 957 C C . SER A 1 119 ? 3.869 15.788 -23.861 1.00 80.31 119 SER A C 1
ATOM 959 O O . SER A 1 119 ? 3.173 14.855 -23.462 1.00 80.31 119 SER A O 1
ATOM 961 N N . ALA A 1 120 ? 4.328 15.829 -25.118 1.00 84.31 120 ALA A N 1
ATOM 962 C CA . ALA A 1 120 ? 4.047 14.780 -26.100 1.00 84.31 120 ALA A CA 1
ATOM 963 C C . ALA A 1 120 ? 4.841 13.489 -25.834 1.00 84.31 120 ALA A C 1
ATOM 965 O O . ALA A 1 120 ? 4.356 12.402 -26.140 1.00 84.31 120 ALA A O 1
ATOM 966 N N . LEU A 1 121 ? 6.044 13.600 -25.265 1.00 85.56 121 LEU A N 1
ATOM 967 C CA . LEU A 1 121 ? 6.899 12.468 -24.897 1.00 85.56 121 LEU A CA 1
ATOM 968 C C . LEU A 1 121 ? 6.620 11.984 -23.473 1.00 85.56 121 LEU A C 1
ATOM 970 O O . LEU A 1 121 ? 6.617 10.779 -23.230 1.00 85.56 121 LEU A O 1
ATOM 974 N N . ALA A 1 122 ? 6.291 12.899 -22.559 1.00 85.56 122 ALA A N 1
ATOM 975 C CA . ALA A 1 122 ? 5.869 12.584 -21.197 1.00 85.56 122 ALA A CA 1
ATOM 976 C C . ALA A 1 122 ? 4.643 11.652 -21.161 1.00 85.56 122 ALA A C 1
ATOM 978 O O . ALA A 1 122 ? 4.536 10.817 -20.268 1.00 85.56 122 ALA A O 1
ATOM 979 N N . ALA A 1 123 ? 3.759 11.720 -22.165 1.00 87.44 123 ALA A N 1
ATOM 980 C CA . ALA A 1 123 ? 2.615 10.813 -22.314 1.00 87.44 123 ALA A CA 1
ATOM 981 C C . ALA A 1 123 ? 3.001 9.327 -22.490 1.00 87.44 123 ALA A C 1
ATOM 983 O O . ALA A 1 123 ? 2.163 8.442 -22.292 1.00 87.44 123 ALA A O 1
ATOM 984 N N . TYR A 1 124 ? 4.258 9.046 -22.854 1.00 89.44 124 TYR A N 1
ATOM 985 C CA . TYR A 1 124 ? 4.792 7.689 -22.961 1.00 89.44 124 TYR A CA 1
ATOM 986 C C . TYR A 1 124 ? 5.456 7.202 -21.666 1.00 89.44 124 TYR A C 1
ATOM 988 O O . TYR A 1 124 ? 5.877 6.046 -21.602 1.00 89.44 124 TYR A O 1
ATOM 996 N N . LEU A 1 125 ? 5.546 8.040 -20.632 1.00 89.44 125 LEU A N 1
ATOM 997 C CA . LEU A 1 125 ? 6.128 7.675 -19.347 1.00 89.44 125 LEU A CA 1
ATOM 998 C C . LEU A 1 125 ? 5.071 7.090 -18.387 1.00 89.44 125 LEU A C 1
ATOM 1000 O O . LEU A 1 125 ? 3.887 7.425 -18.477 1.00 89.44 125 LEU A O 1
ATOM 1004 N N . PRO A 1 126 ? 5.477 6.217 -17.448 1.00 86.88 126 PRO A N 1
ATOM 1005 C CA . PRO A 1 126 ? 4.580 5.670 -16.436 1.00 86.88 126 PRO A CA 1
ATOM 1006 C C . PRO A 1 126 ? 4.020 6.771 -15.532 1.00 86.88 126 PRO A C 1
ATOM 1008 O O . PRO A 1 126 ? 4.726 7.713 -15.159 1.00 86.88 126 PRO A O 1
ATOM 1011 N N . THR A 1 127 ? 2.767 6.606 -15.111 1.00 85.88 127 THR A N 1
ATOM 1012 C CA . THR A 1 127 ? 2.080 7.532 -14.201 1.00 85.88 127 THR A CA 1
ATOM 1013 C C . THR A 1 127 ? 1.731 6.841 -12.890 1.00 85.88 127 THR A C 1
ATOM 1015 O O . THR A 1 127 ? 1.218 5.720 -12.884 1.00 85.88 127 THR A O 1
ATOM 1018 N N . TYR A 1 128 ? 1.994 7.524 -11.779 1.00 83.25 128 TYR A N 1
ATOM 1019 C CA . TYR A 1 128 ? 1.597 7.078 -10.451 1.00 83.25 128 TYR A CA 1
ATOM 1020 C C . TYR A 1 128 ? 0.132 7.423 -10.155 1.00 83.25 128 TYR A C 1
ATOM 1022 O O . TYR A 1 128 ? -0.325 8.536 -10.421 1.00 83.25 128 TYR A O 1
ATOM 1030 N N . VAL A 1 129 ? -0.587 6.469 -9.568 1.00 85.12 129 VAL A N 1
ATOM 1031 C CA . VAL A 1 129 ? -1.957 6.617 -9.080 1.00 85.12 129 VAL A CA 1
ATOM 1032 C C . VAL A 1 129 ? -1.929 6.463 -7.557 1.00 85.12 129 VAL A C 1
ATOM 1034 O O . VAL A 1 129 ? -1.584 5.382 -7.076 1.00 85.12 129 VAL A O 1
ATOM 1037 N N . PRO A 1 130 ? -2.276 7.508 -6.784 1.00 80.69 130 PRO A N 1
ATOM 1038 C CA . PRO A 1 130 ? -2.250 7.429 -5.330 1.00 80.69 130 PRO A CA 1
ATOM 1039 C C . PRO A 1 130 ? -3.316 6.464 -4.788 1.00 80.69 130 PRO A C 1
ATOM 1041 O O . PRO A 1 130 ? -4.357 6.279 -5.429 1.00 80.69 130 PRO A O 1
ATOM 1044 N N . PRO A 1 131 ? -3.086 5.865 -3.604 1.00 83.31 131 PRO A N 1
ATOM 1045 C CA . PRO A 1 131 ? -4.101 5.081 -2.917 1.00 83.31 131 PRO A CA 1
ATOM 1046 C C . PRO A 1 131 ? -5.317 5.939 -2.576 1.00 83.31 131 PRO A C 1
ATOM 1048 O O . PRO A 1 131 ? -5.215 7.159 -2.407 1.00 83.31 131 PRO A O 1
ATOM 1051 N N . LYS A 1 132 ? -6.466 5.283 -2.416 1.00 83.69 132 LYS A N 1
ATOM 1052 C CA . LYS A 1 132 ? -7.677 5.929 -1.910 1.00 83.69 132 LYS A CA 1
ATOM 1053 C C . LYS A 1 132 ? -8.083 5.323 -0.584 1.00 83.69 132 LYS A C 1
ATOM 1055 O O . LYS A 1 132 ? -8.108 4.104 -0.419 1.00 83.69 132 LYS A O 1
ATOM 1060 N N . ILE A 1 133 ? -8.424 6.205 0.343 1.00 79.56 133 ILE A N 1
ATOM 1061 C CA . ILE A 1 133 ? -9.021 5.861 1.627 1.00 79.56 133 ILE A CA 1
ATOM 1062 C C . ILE A 1 133 ? -10.298 6.675 1.739 1.00 79.56 133 ILE A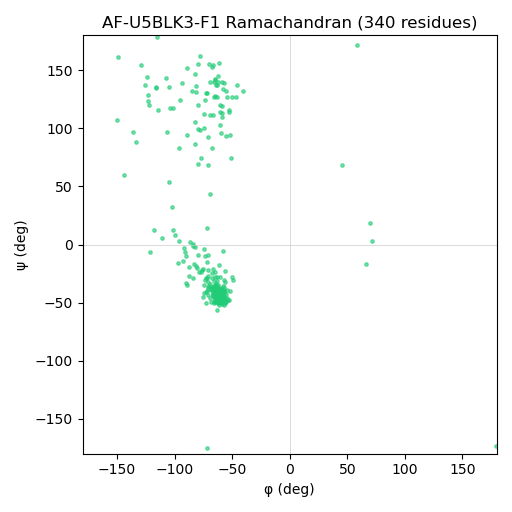 C 1
ATOM 1064 O O . ILE A 1 133 ? -10.313 7.850 1.368 1.00 79.56 133 ILE A O 1
ATOM 1068 N N . ASP A 1 134 ? -11.374 6.050 2.206 1.00 75.88 134 ASP A N 1
ATOM 1069 C CA . ASP A 1 134 ? -12.666 6.722 2.304 1.00 75.88 134 ASP A CA 1
ATOM 1070 C C . ASP A 1 134 ? -12.564 8.032 3.112 1.00 75.88 134 ASP A C 1
ATOM 1072 O O . ASP A 1 134 ? -12.009 8.066 4.212 1.00 75.88 134 ASP A O 1
ATOM 1076 N N . GLY A 1 135 ? -13.043 9.131 2.525 1.00 66.06 135 GLY A N 1
ATOM 1077 C CA . GLY A 1 135 ? -12.950 10.476 3.103 1.00 66.06 135 GLY A CA 1
ATOM 1078 C C . GLY A 1 135 ? -11.555 11.126 3.124 1.00 66.06 135 GLY A C 1
ATOM 1079 O O . GLY A 1 135 ? -11.441 12.242 3.632 1.00 66.06 135 GLY A O 1
ATOM 1080 N N . ILE A 1 136 ? -10.506 10.498 2.571 1.00 71.19 136 ILE A N 1
ATOM 1081 C CA . ILE A 1 136 ? -9.132 11.036 2.557 1.00 71.19 136 ILE A CA 1
ATOM 1082 C C . ILE A 1 136 ? -8.604 11.137 1.129 1.00 71.19 136 ILE A C 1
ATOM 1084 O O . ILE A 1 136 ? -8.505 10.152 0.397 1.00 71.19 136 ILE A O 1
ATOM 1088 N N . ILE A 1 137 ? -8.193 12.347 0.755 1.00 63.47 137 ILE A N 1
ATOM 1089 C CA . ILE A 1 137 ? -7.497 12.611 -0.503 1.00 63.47 137 ILE A CA 1
ATOM 1090 C C . ILE A 1 137 ? -6.009 12.759 -0.194 1.00 63.47 137 ILE A C 1
ATOM 1092 O O . ILE A 1 137 ? -5.612 13.687 0.507 1.00 63.47 137 ILE A O 1
ATOM 1096 N N . PHE A 1 138 ? -5.183 11.868 -0.741 1.00 63.84 138 PHE A N 1
ATOM 1097 C CA . PHE A 1 138 ? -3.729 12.007 -0.685 1.00 63.84 138 PHE A CA 1
ATOM 1098 C C . PHE A 1 138 ? -3.282 13.004 -1.756 1.00 63.84 138 PHE A C 1
ATOM 1100 O O . PHE A 1 138 ? -3.179 12.661 -2.933 1.00 63.84 138 PHE A O 1
ATOM 1107 N N . ASN A 1 139 ? -3.035 14.249 -1.346 1.00 54.31 139 ASN A N 1
ATOM 1108 C CA . ASN A 1 139 ? -2.355 15.240 -2.175 1.00 54.31 139 ASN A CA 1
ATOM 1109 C C . ASN A 1 139 ? -0.855 15.226 -1.863 1.00 54.31 139 ASN A C 1
ATOM 1111 O O . ASN A 1 139 ? -0.465 15.200 -0.699 1.00 54.31 139 ASN A O 1
ATOM 1115 N N . PHE A 1 140 ? -0.015 15.339 -2.897 1.00 47.59 140 PHE A N 1
ATOM 1116 C CA . PHE A 1 140 ? 1.456 15.305 -2.809 1.00 47.59 140 PHE A CA 1
ATOM 1117 C C . PHE A 1 140 ? 2.099 16.373 -1.894 1.00 47.59 140 PHE A C 1
ATOM 1119 O O . PHE A 1 140 ? 3.308 16.340 -1.687 1.00 47.59 140 PHE A O 1
ATOM 1126 N N . TYR A 1 141 ? 1.315 17.309 -1.346 1.00 38.69 141 TYR A N 1
ATOM 1127 C CA . TYR A 1 141 ? 1.782 18.414 -0.503 1.00 38.69 141 TYR A CA 1
ATOM 1128 C C . TYR A 1 141 ? 1.168 18.466 0.899 1.00 38.69 141 TYR A C 1
ATOM 1130 O O . TYR A 1 141 ? 1.629 19.265 1.706 1.00 38.69 141 TYR A O 1
ATOM 1138 N N . ASP A 1 142 ? 0.187 17.621 1.218 1.00 37.19 142 ASP A N 1
ATOM 1139 C CA . ASP A 1 142 ? -0.533 17.703 2.489 1.00 37.19 142 ASP A CA 1
ATOM 1140 C C . ASP A 1 142 ? -0.655 16.315 3.112 1.00 37.19 142 ASP A C 1
ATOM 1142 O O . ASP A 1 142 ? -1.632 15.596 2.908 1.00 37.19 142 ASP A O 1
ATOM 1146 N N . ILE A 1 143 ? 0.354 15.946 3.903 1.00 36.53 143 ILE A N 1
ATOM 1147 C CA . ILE A 1 143 ? 0.164 14.959 4.965 1.00 36.53 143 ILE A CA 1
ATOM 1148 C C . ILE A 1 143 ? -0.612 15.699 6.063 1.00 36.53 143 ILE A C 1
ATOM 1150 O O . ILE A 1 143 ? -0.056 16.629 6.658 1.00 36.53 143 ILE A O 1
ATOM 1154 N N . PRO A 1 144 ? -1.883 15.357 6.336 1.00 31.16 144 PRO A N 1
ATOM 1155 C CA . PRO A 1 144 ? -2.631 16.054 7.364 1.00 31.16 144 PRO A CA 1
ATOM 1156 C C . PRO A 1 144 ? -1.984 15.796 8.732 1.00 31.16 144 PRO A C 1
ATOM 1158 O O . PRO A 1 144 ? -1.507 14.685 8.996 1.00 31.16 144 PRO A O 1
ATOM 1161 N N . PRO A 1 145 ? -1.945 16.804 9.621 1.00 29.56 145 PRO A N 1
ATOM 1162 C CA . PRO A 1 145 ? -1.477 16.595 10.978 1.00 29.56 145 PRO A CA 1
ATOM 1163 C C . PRO A 1 145 ? -2.346 15.526 11.642 1.00 29.56 145 PRO A C 1
ATOM 1165 O O . PRO A 1 145 ? -3.564 15.485 11.449 1.00 29.56 145 PRO A O 1
ATOM 1168 N N . ARG A 1 146 ? -1.689 14.657 12.420 1.00 32.16 146 ARG A N 1
ATOM 1169 C CA . ARG A 1 146 ? -2.334 13.671 13.293 1.00 32.16 146 ARG A CA 1
ATOM 1170 C C . ARG A 1 146 ? -3.552 14.306 13.975 1.00 32.16 146 ARG A C 1
ATOM 1172 O O . ARG A 1 146 ? -3.395 15.385 14.549 1.00 32.16 146 ARG A O 1
ATOM 1179 N N . PRO A 1 147 ? -4.724 13.653 13.981 1.00 31.05 147 PRO A N 1
ATOM 1180 C CA . PRO A 1 147 ? -5.781 14.047 14.890 1.00 31.05 147 PRO A CA 1
ATOM 1181 C C . PRO A 1 147 ? -5.228 13.923 16.312 1.00 31.05 147 PRO A C 1
ATOM 1183 O O . PRO A 1 147 ? -4.893 12.826 16.765 1.00 31.05 147 PRO A O 1
ATOM 1186 N N . ASP A 1 148 ? -5.080 15.054 16.999 1.00 32.00 148 ASP A N 1
ATOM 1187 C CA . ASP A 1 148 ? -4.811 15.097 18.432 1.00 32.00 148 ASP A CA 1
ATOM 1188 C C . ASP A 1 148 ? -6.059 14.581 19.157 1.00 32.00 148 ASP A C 1
ATOM 1190 O O . ASP A 1 148 ? -6.918 15.335 19.604 1.00 32.00 148 ASP A O 1
ATOM 1194 N N . ALA A 1 149 ? -6.168 13.261 19.265 1.00 31.16 149 ALA A N 1
ATOM 1195 C CA . ALA A 1 149 ? -7.104 12.598 2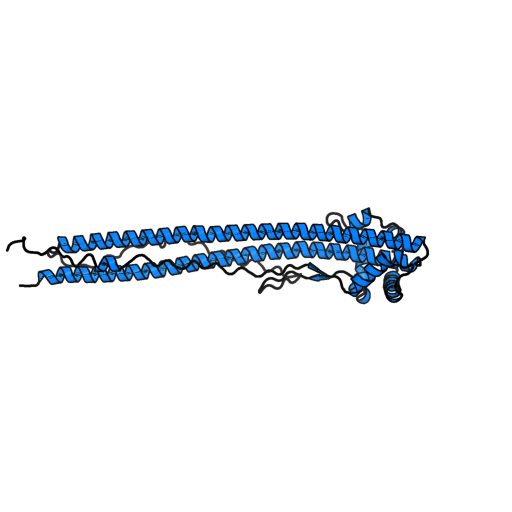0.156 1.00 31.16 149 ALA A CA 1
ATOM 1196 C C . ALA A 1 149 ? -6.340 12.041 21.362 1.00 31.16 149 ALA A C 1
ATOM 1198 O O . ALA A 1 149 ? -6.441 10.872 21.713 1.00 31.16 149 ALA A O 1
ATOM 1199 N N . ARG A 1 150 ? -5.573 12.901 22.043 1.00 27.64 150 ARG A N 1
ATOM 1200 C CA . ARG A 1 150 ? -5.299 12.689 23.470 1.00 27.64 150 ARG A CA 1
ATOM 1201 C C . ARG A 1 150 ? -6.515 13.167 24.257 1.00 27.64 150 ARG A C 1
ATOM 1203 O O . ARG A 1 150 ? -6.458 14.176 24.953 1.00 27.64 150 ARG A O 1
ATOM 1210 N N . LEU A 1 151 ? -7.622 12.439 24.136 1.00 29.12 151 LEU A N 1
ATOM 1211 C CA . LEU A 1 151 ? -8.620 12.440 25.194 1.00 29.12 151 LEU A CA 1
ATOM 1212 C C . LEU A 1 151 ? -7.946 11.765 26.383 1.00 29.12 151 LEU A C 1
ATOM 1214 O O . LEU A 1 151 ? -7.572 10.596 26.329 1.00 29.12 151 LEU A O 1
ATOM 1218 N N . SER A 1 152 ? -7.679 12.557 27.418 1.00 26.77 152 SER A N 1
ATOM 1219 C CA . SER A 1 152 ? -7.185 12.052 28.686 1.00 26.77 152 SER A CA 1
ATOM 1220 C C . SER A 1 152 ? -8.126 10.946 29.147 1.00 26.77 152 SER A C 1
ATOM 1222 O O . SER A 1 152 ? -9.289 11.221 29.441 1.00 26.77 152 SER A O 1
ATOM 1224 N N . LEU A 1 153 ? -7.613 9.717 29.202 1.00 29.53 153 LEU A N 1
ATOM 1225 C CA . LEU A 1 153 ? -8.193 8.630 29.974 1.00 29.53 153 LEU A CA 1
ATOM 1226 C C . LEU A 1 153 ? -8.307 9.127 31.415 1.00 29.53 153 LEU A C 1
ATOM 1228 O O . LEU A 1 153 ? -7.346 9.084 32.183 1.00 29.53 153 LEU A O 1
ATOM 1232 N N . GLY A 1 154 ? -9.477 9.667 31.754 1.00 26.97 154 GLY A N 1
ATOM 1233 C CA . GLY A 1 154 ? -9.914 9.757 33.129 1.00 26.97 154 GLY A CA 1
ATOM 1234 C C . GLY A 1 154 ? -9.984 8.323 33.613 1.00 26.97 154 GLY A C 1
ATOM 1235 O O . GLY A 1 154 ? -10.869 7.570 33.219 1.00 26.97 154 GLY A O 1
ATOM 1236 N N . THR A 1 155 ? -8.985 7.919 34.390 1.00 28.08 155 THR A N 1
ATOM 1237 C CA . THR A 1 155 ? -9.044 6.690 35.164 1.00 28.08 155 THR A CA 1
ATOM 1238 C C . THR A 1 155 ? -10.395 6.647 35.861 1.00 28.08 155 THR A C 1
ATOM 1240 O O . THR A 1 155 ? -10.790 7.612 36.509 1.00 28.08 155 THR A O 1
ATOM 1243 N N . SER A 1 156 ? -11.097 5.537 35.657 1.00 30.61 156 SER A N 1
ATOM 1244 C CA . SER A 1 156 ? -12.369 5.141 36.255 1.00 30.61 156 SER A CA 1
ATOM 1245 C C . SER A 1 156 ? -12.357 5.257 37.796 1.00 30.61 156 SER A C 1
ATOM 1247 O O . SER A 1 156 ? -12.304 4.262 38.519 1.00 30.61 156 SER A O 1
ATOM 1249 N N . ASP A 1 157 ? -12.432 6.482 38.310 1.00 33.47 157 ASP A N 1
ATOM 1250 C CA . ASP A 1 157 ? -12.769 6.789 39.704 1.00 33.47 157 ASP A CA 1
ATOM 1251 C C . ASP A 1 157 ? -14.289 6.971 39.878 1.00 33.47 157 ASP A C 1
ATOM 1253 O O . ASP A 1 157 ? -14.793 6.947 40.999 1.00 33.47 157 ASP A O 1
ATOM 1257 N N . HIS A 1 158 ? -15.055 7.043 38.782 1.00 30.14 158 HIS A N 1
ATOM 1258 C CA . HIS A 1 158 ? -16.512 7.215 38.827 1.0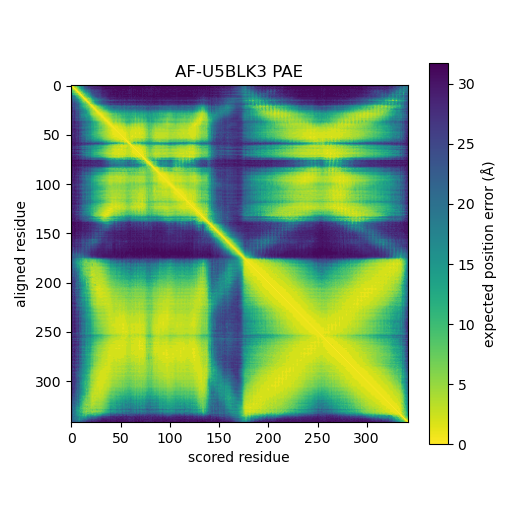0 30.14 158 HIS A CA 1
ATOM 1259 C C . HIS A 1 158 ? -17.275 6.013 39.407 1.00 30.14 158 HIS A C 1
ATOM 1261 O O . HIS A 1 158 ? -18.338 6.208 39.986 1.00 30.14 158 HIS A O 1
ATOM 1267 N N . LEU A 1 159 ? -16.715 4.799 39.364 1.00 32.44 159 LEU A N 1
ATOM 1268 C CA . LEU A 1 159 ? -17.309 3.630 40.033 1.00 32.44 159 LEU A CA 1
ATOM 1269 C C . LEU A 1 159 ? -16.954 3.543 41.530 1.00 32.44 159 LEU A C 1
ATOM 1271 O O . LEU A 1 159 ? -17.634 2.854 42.285 1.00 32.44 159 LEU A O 1
ATOM 1275 N N . LYS A 1 160 ? -15.921 4.264 41.993 1.00 31.11 160 LYS A N 1
ATOM 1276 C CA . LYS A 1 160 ? -15.502 4.274 43.410 1.00 31.11 160 LYS A CA 1
ATOM 1277 C C . LYS A 1 160 ? -16.144 5.396 44.231 1.00 31.11 160 LYS A C 1
ATOM 1279 O O . LYS A 1 160 ? -16.114 5.337 45.459 1.00 31.11 160 LYS A O 1
ATOM 1284 N N . GLU A 1 161 ? -16.751 6.389 43.584 1.00 29.16 161 GLU A N 1
ATOM 1285 C CA . GLU A 1 161 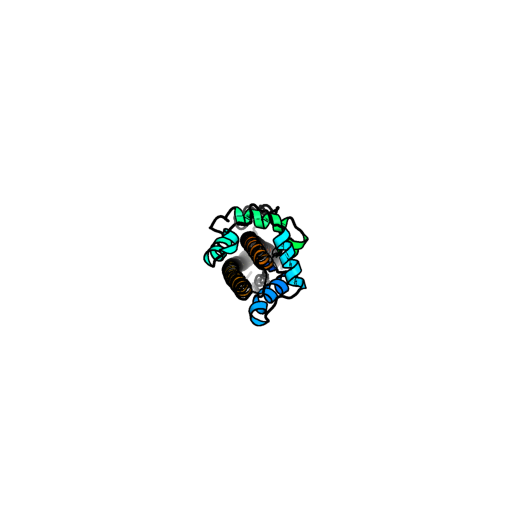? -17.419 7.524 44.237 1.00 29.16 161 GLU A CA 1
ATOM 1286 C C . GLU A 1 161 ? -18.953 7.419 44.282 1.00 29.16 161 GLU A C 1
ATOM 1288 O O . GLU A 1 161 ? -19.648 8.428 44.353 1.00 29.16 161 GLU A O 1
ATOM 1293 N N . PHE A 1 162 ? -19.527 6.218 44.376 1.00 31.55 162 PHE A N 1
ATOM 1294 C CA . PHE A 1 162 ? -20.903 6.092 44.875 1.00 31.55 162 PHE A CA 1
ATOM 1295 C C . PHE A 1 162 ? -20.929 6.226 46.405 1.00 31.55 162 PHE A C 1
ATOM 1297 O O . PHE A 1 162 ? -21.092 5.267 47.160 1.00 31.55 162 PHE A O 1
ATOM 1304 N N . LYS A 1 163 ? -20.765 7.461 46.897 1.00 26.83 163 LYS A N 1
ATOM 1305 C CA . LYS A 1 163 ? -21.135 7.807 48.275 1.00 26.83 163 LYS A CA 1
ATOM 1306 C C . LYS A 1 163 ? -22.653 7.908 48.355 1.00 26.83 163 LYS A C 1
ATOM 1308 O O . LYS A 1 163 ? -23.242 8.923 47.992 1.00 26.83 163 LYS A O 1
ATOM 1313 N N . PHE A 1 164 ? -23.282 6.852 48.862 1.00 31.14 164 PHE A N 1
ATOM 1314 C CA . PHE A 1 164 ? -24.697 6.860 49.210 1.00 31.14 164 PHE A CA 1
ATOM 1315 C C . PHE A 1 164 ? -24.976 7.944 50.259 1.00 31.14 164 PHE A C 1
ATOM 1317 O O . PHE A 1 164 ? -24.602 7.819 51.425 1.00 31.14 164 PHE A O 1
ATOM 1324 N N . ASN A 1 165 ? -25.677 9.002 49.851 1.00 25.72 165 ASN A N 1
ATOM 1325 C CA . ASN A 1 165 ? -26.377 9.870 50.787 1.00 25.72 165 ASN A CA 1
ATOM 1326 C C . ASN A 1 165 ? -27.581 9.094 51.331 1.00 25.72 165 ASN A C 1
ATOM 1328 O O . ASN A 1 165 ? -28.663 9.105 50.747 1.00 25.72 165 ASN A O 1
ATOM 1332 N N . SER A 1 166 ? -27.390 8.418 52.463 1.00 28.78 166 SER A N 1
ATOM 1333 C CA . SER A 1 166 ? -28.466 7.840 53.267 1.00 28.78 166 SER A CA 1
ATOM 1334 C C . SER A 1 166 ? -29.259 8.947 53.969 1.00 28.78 166 SER A C 1
ATOM 1336 O O . SER A 1 166 ? -29.235 9.104 55.187 1.00 28.78 166 SER A O 1
ATOM 1338 N N . VAL A 1 167 ? -29.988 9.752 53.202 1.00 31.73 167 VAL A N 1
ATOM 1339 C CA . VAL A 1 167 ? -30.985 10.656 53.776 1.00 31.73 167 VAL A CA 1
ATOM 1340 C C . VAL A 1 167 ? -32.336 9.971 53.683 1.00 31.73 167 VAL A C 1
ATOM 1342 O O . VAL A 1 167 ? -33.092 10.236 52.763 1.00 31.73 167 VAL A O 1
ATOM 1345 N N . TYR A 1 168 ? -32.633 9.095 54.644 1.00 33.78 168 TYR A N 1
ATOM 1346 C CA . TYR A 1 168 ? -33.996 8.961 55.154 1.00 33.78 168 TYR A CA 1
ATOM 1347 C C . TYR A 1 168 ? -33.978 8.533 56.620 1.00 33.78 168 TYR A C 1
ATOM 1349 O O . TYR A 1 168 ? -33.695 7.395 56.985 1.00 33.78 168 TYR A O 1
ATOM 1357 N N . SER A 1 169 ? -34.312 9.506 57.463 1.00 35.16 169 SER A N 1
ATOM 1358 C CA . SER A 1 169 ? -34.860 9.304 58.792 1.00 35.16 169 SER A CA 1
ATOM 1359 C C . SER A 1 169 ? -36.180 8.536 58.675 1.00 35.16 169 SER A C 1
ATOM 1361 O O . SER A 1 169 ? -37.158 9.079 58.158 1.00 35.16 169 SER A O 1
ATOM 1363 N N . ALA A 1 170 ? -36.231 7.306 59.178 1.00 30.05 170 ALA A N 1
ATOM 1364 C CA . ALA A 1 170 ? -37.484 6.611 59.443 1.00 30.05 170 ALA A CA 1
ATOM 1365 C C . ALA A 1 170 ? -37.523 6.204 60.920 1.00 30.05 170 ALA A C 1
ATOM 1367 O O . ALA A 1 170 ? -36.569 5.651 61.463 1.00 30.05 170 ALA A O 1
ATOM 1368 N N . ASN A 1 171 ? -38.627 6.574 61.566 1.00 32.72 171 ASN A N 1
ATOM 1369 C CA . ASN A 1 171 ? -38.936 6.354 62.973 1.00 32.72 171 ASN A CA 1
ATOM 1370 C C . ASN A 1 171 ? -38.638 4.916 63.443 1.00 32.72 171 ASN A C 1
ATOM 1372 O O . ASN A 1 171 ? -39.041 3.962 62.775 1.00 32.72 171 ASN A O 1
ATOM 1376 N N . PRO A 1 172 ? -38.034 4.740 64.632 1.00 37.28 172 PRO A N 1
ATOM 1377 C CA . PRO A 1 172 ? -37.735 3.432 65.187 1.00 37.28 172 PRO A CA 1
ATOM 1378 C C . PRO A 1 172 ? -38.981 2.872 65.874 1.00 37.28 172 PRO A C 1
ATOM 1380 O O . PRO A 1 172 ? -39.162 3.023 67.079 1.00 37.28 172 PRO A O 1
ATOM 1383 N N . THR A 1 173 ? -39.852 2.205 65.126 1.00 38.31 173 THR A N 1
ATOM 1384 C CA . THR A 1 173 ? -40.909 1.389 65.739 1.00 38.31 173 THR A CA 1
ATOM 1385 C C . THR A 1 173 ? -41.038 0.043 65.031 1.00 38.31 173 THR A C 1
ATOM 1387 O O . THR A 1 173 ? -41.691 -0.065 64.003 1.00 38.31 173 THR A O 1
ATOM 1390 N N . LEU A 1 174 ? -40.379 -0.962 65.628 1.00 41.06 174 LEU A N 1
ATOM 1391 C CA . LEU A 1 174 ? -40.776 -2.378 65.716 1.00 41.06 174 LEU A CA 1
ATOM 1392 C C . LEU A 1 174 ? -41.294 -3.058 64.429 1.00 41.06 174 LEU A C 1
ATOM 1394 O O . LEU A 1 174 ? -42.447 -3.471 64.374 1.00 41.06 174 LEU A O 1
ATOM 1398 N N . VAL A 1 175 ? -40.423 -3.268 63.432 1.00 48.12 175 VAL A N 1
ATOM 1399 C CA . VAL A 1 175 ? -40.651 -4.217 62.314 1.00 48.12 175 VAL A CA 1
ATOM 1400 C C . VAL A 1 175 ? -39.321 -4.892 61.916 1.00 48.12 175 VAL A C 1
ATOM 1402 O O . VAL A 1 175 ? -38.827 -4.721 60.807 1.00 48.12 175 VAL A O 1
ATOM 1405 N N . THR A 1 176 ? -38.666 -5.603 62.837 1.00 58.94 176 THR A N 1
ATOM 1406 C CA . THR A 1 176 ? -37.275 -6.066 62.637 1.00 58.94 176 THR A CA 1
ATOM 1407 C C . THR A 1 176 ? -37.114 -7.214 61.619 1.00 58.94 176 THR A C 1
ATOM 1409 O O . THR A 1 176 ? -36.372 -7.030 60.663 1.00 58.94 176 THR A O 1
ATOM 1412 N N . PRO A 1 177 ? -37.849 -8.345 61.665 1.00 66.38 177 PRO A N 1
ATOM 1413 C CA . PRO A 1 177 ? -37.535 -9.481 60.785 1.00 66.38 177 PRO A CA 1
ATOM 1414 C C . PRO A 1 177 ? -37.863 -9.254 59.297 1.00 66.38 177 PRO A C 1
ATOM 1416 O O . PRO A 1 177 ? -37.188 -9.794 58.428 1.00 66.38 177 PRO A O 1
ATOM 1419 N N . CYS A 1 178 ? -38.908 -8.471 58.998 1.00 67.56 178 CYS A N 1
ATOM 1420 C CA . CYS A 1 178 ? -39.376 -8.210 57.626 1.00 67.56 178 CYS A CA 1
ATOM 1421 C C . CYS A 1 178 ? -38.450 -7.227 56.895 1.00 67.56 178 CYS A C 1
ATOM 1423 O O . CYS A 1 178 ? -38.057 -7.474 55.758 1.00 67.56 178 CYS A O 1
ATOM 1425 N N . SER A 1 179 ? -38.061 -6.138 57.570 1.00 70.38 179 SER A N 1
ATOM 1426 C CA . SER A 1 179 ? -37.126 -5.150 57.022 1.00 70.38 179 SER A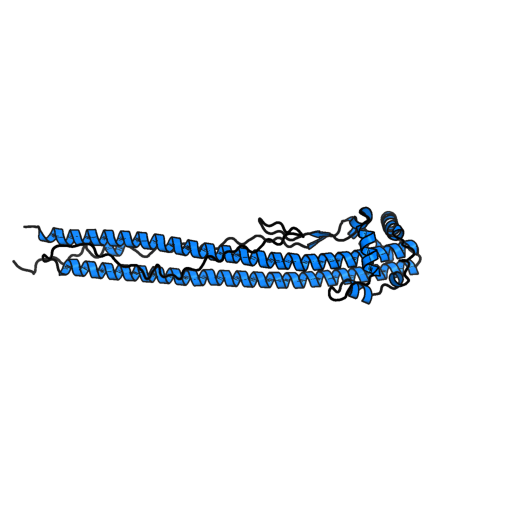 CA 1
ATOM 1427 C C . SER A 1 179 ? -35.731 -5.743 56.827 1.00 70.38 179 SER A C 1
ATOM 1429 O O . SER A 1 179 ? -35.116 -5.503 55.791 1.00 70.38 179 SER A O 1
ATOM 1431 N N . ASP A 1 180 ? -35.252 -6.542 57.788 1.00 72.00 180 ASP A N 1
ATOM 1432 C CA . ASP A 1 180 ? -33.940 -7.189 57.703 1.00 72.00 180 ASP A CA 1
ATOM 1433 C C . ASP A 1 180 ? -33.891 -8.185 56.532 1.00 72.00 180 ASP A C 1
ATOM 1435 O O . ASP A 1 180 ? -32.921 -8.207 55.778 1.00 72.00 180 ASP A O 1
ATOM 1439 N N . ALA A 1 181 ? -34.962 -8.961 56.319 1.00 72.94 181 ALA A N 1
ATOM 1440 C CA . ALA A 1 181 ? -35.056 -9.885 55.189 1.00 72.94 181 ALA A CA 1
ATOM 1441 C C . ALA A 1 181 ? -35.060 -9.167 53.826 1.00 72.94 181 ALA A C 1
ATOM 1443 O O . ALA A 1 181 ? -34.405 -9.632 52.897 1.00 72.94 181 ALA A O 1
ATOM 1444 N N . ILE A 1 182 ? -35.752 -8.025 53.699 1.00 74.50 182 ILE A N 1
ATOM 1445 C CA . ILE A 1 182 ? -35.733 -7.213 52.467 1.00 74.50 182 ILE A CA 1
ATOM 1446 C C . ILE A 1 182 ? -34.339 -6.647 52.203 1.00 74.50 182 ILE A C 1
ATOM 1448 O O . ILE A 1 182 ? -33.893 -6.653 51.058 1.00 74.50 182 ILE A O 1
ATOM 1452 N N . GLU A 1 183 ? -33.651 -6.156 53.237 1.00 79.38 183 GLU A N 1
ATOM 1453 C CA . GLU A 1 183 ? -32.302 -5.613 53.073 1.00 79.38 183 GLU A CA 1
ATOM 1454 C C . GLU A 1 183 ? -31.328 -6.691 52.592 1.00 79.38 183 GLU A C 1
ATOM 1456 O O . GLU A 1 183 ? -30.556 -6.432 51.675 1.00 79.38 183 GLU A O 1
ATOM 1461 N N . VAL A 1 184 ? -31.403 -7.909 53.143 1.00 78.38 184 VAL A N 1
ATOM 1462 C CA . VAL A 1 184 ? -30.568 -9.037 52.698 1.00 78.38 184 VAL A CA 1
ATOM 1463 C C . VAL A 1 184 ? -30.796 -9.338 51.216 1.00 78.38 184 VAL A C 1
ATOM 1465 O O . VAL A 1 184 ? -29.835 -9.338 50.451 1.00 78.38 184 VAL A O 1
ATOM 1468 N N . VAL A 1 185 ? -32.052 -9.504 50.786 1.00 76.81 185 VAL A N 1
ATOM 1469 C CA . VAL A 1 185 ? -32.373 -9.816 49.379 1.00 76.81 185 VAL A CA 1
ATOM 1470 C C . VAL A 1 185 ? -31.970 -8.672 48.439 1.00 76.81 185 VAL A C 1
ATOM 1472 O O . VAL A 1 185 ? -31.431 -8.915 47.359 1.00 76.81 185 VAL A O 1
ATOM 1475 N N . TYR A 1 186 ? -32.171 -7.416 48.850 1.00 81.44 186 TYR A N 1
ATOM 1476 C CA . TYR A 1 186 ? -31.727 -6.247 48.088 1.00 81.44 186 TYR A CA 1
ATOM 1477 C C . TYR A 1 186 ? -30.204 -6.235 47.897 1.00 81.44 186 TYR A C 1
ATOM 1479 O O . TYR A 1 186 ? -29.739 -6.025 46.779 1.00 81.44 186 TYR A O 1
ATOM 1487 N N . GLN A 1 187 ? -29.429 -6.477 48.960 1.00 79.00 187 GLN A N 1
ATOM 1488 C CA . GLN A 1 187 ? -27.964 -6.495 48.885 1.00 79.00 187 GLN A CA 1
ATOM 1489 C C . GLN A 1 187 ? -27.445 -7.682 48.063 1.00 79.00 187 GLN A C 1
ATOM 1491 O O . GLN A 1 187 ? -26.507 -7.517 47.288 1.00 79.00 187 GLN A O 1
ATOM 1496 N N . GLU A 1 188 ? -28.059 -8.863 48.178 1.00 80.56 188 GLU A N 1
ATOM 1497 C CA . GLU A 1 188 ? -27.728 -10.026 47.340 1.00 80.56 188 GLU A CA 1
ATOM 1498 C C . GLU A 1 188 ? -27.972 -9.735 45.853 1.00 80.56 188 GLU A C 1
ATOM 1500 O O . GLU A 1 188 ? -27.095 -9.988 45.026 1.00 80.56 188 GLU A O 1
ATOM 1505 N N . THR A 1 189 ? -29.114 -9.124 45.524 1.00 76.88 189 THR A N 1
ATOM 1506 C CA . THR A 1 189 ? -29.453 -8.737 44.144 1.00 76.88 189 THR A CA 1
ATOM 1507 C C . THR A 1 189 ? -28.506 -7.655 43.620 1.00 76.88 189 THR A C 1
ATOM 1509 O O . THR A 1 189 ? -28.020 -7.744 42.497 1.00 76.88 189 THR A O 1
ATOM 1512 N N . LEU A 1 190 ? -28.183 -6.653 44.443 1.00 79.50 190 LEU A N 1
ATOM 1513 C CA . LEU A 1 190 ? -27.231 -5.599 44.093 1.00 79.50 190 LEU A CA 1
ATOM 1514 C C . LEU A 1 190 ? -25.840 -6.172 43.785 1.00 79.50 190 LEU A C 1
ATOM 1516 O O . LEU A 1 190 ? -25.242 -5.812 42.776 1.00 79.50 190 LEU A O 1
ATOM 1520 N N . ASN A 1 191 ? -25.340 -7.080 44.626 1.00 77.62 191 ASN A N 1
ATOM 1521 C CA . ASN A 1 191 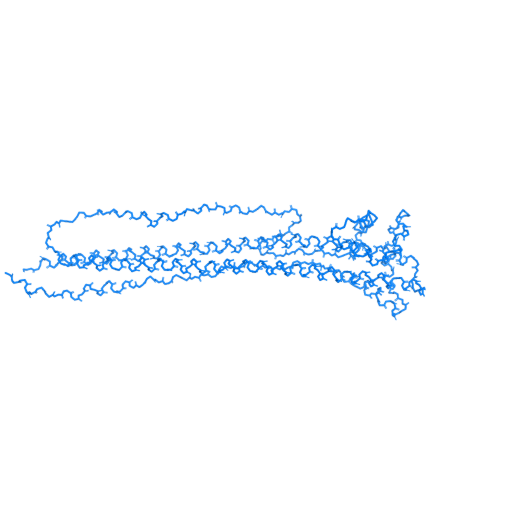? -24.042 -7.724 44.418 1.00 77.62 191 ASN A CA 1
ATOM 1522 C C . ASN A 1 191 ? -24.015 -8.562 43.132 1.00 77.62 191 ASN A C 1
ATOM 1524 O O . ASN A 1 191 ? -23.002 -8.564 42.433 1.00 77.62 191 ASN A O 1
ATOM 1528 N N . LEU A 1 192 ? -25.119 -9.243 42.803 1.00 79.75 192 LEU A N 1
ATOM 1529 C CA . LEU A 1 192 ? -25.251 -9.980 41.546 1.00 79.75 192 LEU A CA 1
ATOM 1530 C C . LEU A 1 192 ? -25.158 -9.039 40.336 1.00 79.75 192 LEU A C 1
ATOM 1532 O O . LEU A 1 192 ? -24.357 -9.289 39.439 1.00 79.75 192 LEU A O 1
ATOM 1536 N N . LEU A 1 193 ? -25.910 -7.934 40.339 1.00 77.19 193 LEU A N 1
ATOM 1537 C CA . LEU A 1 193 ? -25.886 -6.945 39.255 1.00 77.19 193 LEU A CA 1
ATOM 1538 C C . LEU A 1 193 ? -24.500 -6.307 39.090 1.00 77.19 193 LEU A C 1
ATOM 1540 O O . LEU A 1 193 ? -24.035 -6.123 37.967 1.00 77.19 193 LEU A O 1
ATOM 1544 N N . VAL A 1 194 ? -23.815 -5.993 40.196 1.00 78.00 194 VAL A N 1
ATOM 1545 C CA . VAL A 1 194 ? -22.433 -5.483 40.159 1.00 78.00 194 VAL A CA 1
ATOM 1546 C C . VAL A 1 194 ? -21.500 -6.512 39.522 1.00 78.00 194 VAL A C 1
ATOM 1548 O O . VAL A 1 194 ? -20.762 -6.168 38.602 1.00 78.00 194 VAL A O 1
ATOM 1551 N N . SER A 1 195 ? -21.575 -7.779 39.942 1.00 79.19 195 SER A N 1
ATOM 1552 C CA . SER A 1 195 ? -20.755 -8.855 39.371 1.00 79.19 195 SER A CA 1
ATOM 1553 C C . SER A 1 195 ? -21.002 -9.039 37.872 1.00 79.19 195 SER A C 1
ATOM 1555 O O . SER A 1 195 ? -20.055 -9.244 37.119 1.00 79.19 195 SER A O 1
ATOM 1557 N N . GLN A 1 196 ? -22.258 -8.950 37.428 1.00 78.62 196 GLN A N 1
ATOM 1558 C CA . GLN A 1 196 ? -22.610 -9.032 36.010 1.00 78.62 196 GLN A CA 1
ATOM 1559 C C . GLN A 1 196 ? -22.051 -7.850 35.222 1.00 78.62 196 GLN A C 1
ATOM 1561 O O . GLN A 1 196 ? -21.492 -8.040 34.146 1.00 78.62 196 GLN A O 1
ATOM 1566 N N . SER A 1 197 ? -22.150 -6.633 35.761 1.00 78.19 197 SER A N 1
ATOM 1567 C CA . SER A 1 197 ? -21.561 -5.449 35.134 1.00 78.19 197 SER A CA 1
ATOM 1568 C C . SER A 1 197 ? -20.045 -5.591 34.990 1.00 78.19 197 SER A C 1
ATOM 1570 O O . SER A 1 197 ? -19.501 -5.281 33.933 1.00 78.19 197 SER A O 1
ATOM 1572 N N . GLU A 1 198 ? -19.350 -6.045 36.033 1.00 81.12 198 GLU A N 1
ATOM 1573 C CA . GLU A 1 198 ? -17.898 -6.253 35.995 1.00 81.12 198 GLU A CA 1
ATOM 1574 C C . GLU A 1 198 ? -17.504 -7.320 34.967 1.00 81.12 198 GLU A C 1
ATOM 1576 O O . GLU A 1 198 ? -16.558 -7.118 34.202 1.00 81.12 198 GLU A O 1
ATOM 1581 N N . GLU A 1 199 ? -18.257 -8.419 34.894 1.00 82.31 199 GLU A N 1
ATOM 1582 C CA . GLU A 1 199 ? -18.052 -9.463 33.891 1.00 82.31 199 GLU A CA 1
ATOM 1583 C C . GLU A 1 199 ? -18.254 -8.927 32.465 1.00 82.31 199 GLU A C 1
ATOM 1585 O O . GLU A 1 199 ? -17.409 -9.153 31.600 1.00 82.31 199 GLU A O 1
ATOM 1590 N N . GLN A 1 200 ? -19.315 -8.155 32.218 1.00 80.12 200 GLN A N 1
ATOM 1591 C CA . GLN A 1 200 ? -19.573 -7.552 30.906 1.00 80.12 200 GLN A CA 1
ATOM 1592 C C . GLN A 1 200 ? -18.476 -6.558 30.501 1.00 80.12 200 GLN A C 1
ATOM 1594 O O . GLN A 1 200 ? -18.043 -6.556 29.345 1.00 80.12 200 GLN A O 1
ATOM 1599 N N . ILE A 1 201 ? -17.961 -5.761 31.446 1.00 82.12 201 ILE A N 1
ATOM 1600 C CA . ILE A 1 201 ? -16.812 -4.876 31.204 1.00 82.12 201 ILE A CA 1
ATOM 1601 C C . ILE A 1 201 ? -15.592 -5.708 30.807 1.00 82.12 201 ILE A C 1
ATOM 1603 O O . ILE A 1 201 ? -14.994 -5.434 29.766 1.00 82.12 201 ILE A O 1
ATOM 1607 N N . LEU A 1 202 ? -15.255 -6.749 31.573 1.00 84.44 202 LEU A N 1
ATOM 1608 C CA . LEU A 1 202 ? -14.089 -7.591 31.299 1.00 84.44 202 LEU A CA 1
ATOM 1609 C C . LEU A 1 202 ? -14.189 -8.266 29.925 1.00 84.44 202 LEU A C 1
ATOM 1611 O O . LEU A 1 202 ? -13.278 -8.153 29.106 1.00 84.44 202 LEU A O 1
ATOM 1615 N N . GLN A 1 203 ? -15.326 -8.896 29.631 1.00 85.75 203 GLN A N 1
ATOM 1616 C CA . GLN A 1 203 ? -15.545 -9.554 28.346 1.00 85.75 203 GLN A CA 1
ATOM 1617 C C . GLN A 1 203 ? -15.575 -8.564 27.171 1.00 85.75 203 GLN A C 1
ATOM 1619 O O . GLN A 1 203 ? -15.316 -8.949 26.029 1.00 85.75 203 GLN A O 1
ATOM 1624 N N . SER A 1 204 ? -15.972 -7.308 27.395 1.00 83.62 204 SER A N 1
ATOM 1625 C CA . SER A 1 204 ? -15.911 -6.274 26.358 1.00 83.62 204 SER A CA 1
ATOM 1626 C C . SER A 1 204 ? -14.476 -5.814 26.124 1.00 83.62 204 SER A C 1
ATOM 1628 O O . SER A 1 204 ? -14.054 -5.710 24.975 1.00 83.62 204 SER A O 1
ATOM 1630 N N . GLN A 1 205 ? -13.694 -5.633 27.189 1.00 85.81 205 GLN A N 1
ATOM 1631 C CA . GLN A 1 205 ? -12.281 -5.301 27.089 1.00 85.81 205 GLN A CA 1
ATOM 1632 C C . GLN A 1 205 ? -11.530 -6.370 26.288 1.00 85.81 205 GLN A C 1
ATOM 1634 O O . GLN A 1 205 ? -10.834 -6.025 25.338 1.00 85.81 205 GLN A O 1
ATOM 1639 N N . GLU A 1 206 ? -11.722 -7.653 26.606 1.00 86.75 206 GLU A N 1
ATOM 1640 C CA . GLU A 1 206 ? -11.107 -8.762 25.862 1.00 86.75 206 GLU A CA 1
ATOM 1641 C C . GLU A 1 206 ? -11.510 -8.759 24.380 1.00 86.75 206 GLU A C 1
ATOM 1643 O O . GLU A 1 206 ? -10.662 -8.920 23.502 1.00 86.75 206 GLU A O 1
ATOM 1648 N N . PHE A 1 207 ? -12.790 -8.516 24.086 1.00 90.00 207 PHE A N 1
ATOM 1649 C CA . PHE A 1 207 ? -13.296 -8.451 22.715 1.00 90.00 207 PHE A CA 1
ATOM 1650 C C . PHE A 1 207 ? -12.659 -7.313 21.903 1.00 90.00 207 PHE A C 1
ATOM 1652 O O . PHE A 1 207 ? -12.163 -7.542 20.798 1.00 90.00 207 PHE A O 1
ATOM 1659 N N . TYR A 1 208 ? -12.646 -6.090 22.441 1.00 88.88 208 TYR A N 1
ATOM 1660 C CA . TYR A 1 208 ? -12.082 -4.939 21.735 1.00 88.88 208 TYR A CA 1
ATOM 1661 C C . TYR A 1 208 ? -10.553 -4.999 21.652 1.00 88.88 208 TYR A C 1
ATOM 1663 O O . TYR A 1 208 ? -9.999 -4.528 20.661 1.00 88.88 208 TYR A O 1
ATOM 1671 N N . GLU A 1 209 ? -9.864 -5.627 22.612 1.00 90.88 209 GLU A N 1
ATOM 1672 C CA . GLU A 1 209 ? -8.430 -5.917 22.467 1.00 90.88 209 GLU A CA 1
ATOM 1673 C C . GLU A 1 209 ? -8.148 -6.926 21.352 1.00 90.88 209 GLU A C 1
ATOM 1675 O O . GLU A 1 209 ? -7.231 -6.703 20.562 1.00 90.88 209 GLU A O 1
ATOM 1680 N N . GLY A 1 210 ? -8.982 -7.960 21.198 1.00 91.75 210 GLY A N 1
ATOM 1681 C CA . GLY A 1 210 ? -8.900 -8.862 20.045 1.00 91.75 210 GLY A CA 1
ATOM 1682 C C . GLY A 1 210 ? -9.055 -8.121 18.712 1.00 91.75 210 GLY A C 1
ATOM 1683 O O . GLY A 1 210 ? -8.288 -8.343 17.778 1.00 91.75 210 GLY A O 1
ATOM 1684 N N . ILE A 1 211 ? -9.975 -7.152 18.636 1.00 93.50 211 ILE A N 1
ATOM 1685 C CA . ILE A 1 211 ? -10.128 -6.306 17.441 1.00 93.50 211 ILE A CA 1
ATOM 1686 C C . ILE A 1 211 ? -8.878 -5.444 17.191 1.00 93.50 211 ILE A C 1
ATOM 1688 O O . ILE A 1 211 ? -8.469 -5.293 16.036 1.00 93.50 211 ILE A O 1
ATOM 1692 N N . ARG A 1 212 ? -8.255 -4.874 18.234 1.00 92.31 212 ARG A N 1
ATOM 1693 C CA . ARG A 1 212 ? -7.009 -4.093 18.085 1.00 92.31 212 ARG A CA 1
ATOM 1694 C C . ARG A 1 212 ? -5.858 -4.962 17.585 1.00 92.31 212 ARG A C 1
ATOM 1696 O O . ARG A 1 212 ? -5.097 -4.515 16.724 1.00 92.31 212 ARG A O 1
ATOM 1703 N N . GLU A 1 213 ? -5.752 -6.192 18.079 1.00 94.62 213 GLU A N 1
ATOM 1704 C CA . GLU A 1 213 ? -4.777 -7.171 17.595 1.00 94.62 213 GLU A CA 1
ATOM 1705 C C . GLU A 1 213 ? -5.014 -7.509 16.116 1.00 94.62 213 GLU A C 1
ATOM 1707 O O . GLU A 1 213 ? -4.083 -7.437 15.312 1.00 94.62 213 GLU A O 1
ATOM 1712 N N . ASP A 1 214 ? -6.264 -7.751 15.713 1.00 94.44 214 ASP A N 1
ATOM 1713 C CA . ASP A 1 214 ? -6.620 -7.977 14.308 1.00 94.44 214 ASP A CA 1
ATOM 1714 C C . ASP A 1 214 ? -6.246 -6.786 13.412 1.00 94.44 214 ASP A C 1
ATOM 1716 O O . ASP A 1 214 ? -5.711 -6.968 12.317 1.00 94.44 214 ASP A O 1
ATOM 1720 N N . ILE A 1 215 ? -6.496 -5.552 13.863 1.00 93.38 215 ILE A N 1
ATOM 1721 C CA . ILE A 1 215 ? -6.124 -4.329 13.131 1.00 93.38 215 ILE A CA 1
ATOM 1722 C C . ILE A 1 215 ? -4.600 -4.237 12.959 1.00 93.38 215 ILE A C 1
ATOM 1724 O O . ILE A 1 215 ? -4.115 -3.859 11.886 1.00 93.38 215 ILE A O 1
ATOM 1728 N N . LEU A 1 216 ? -3.828 -4.605 13.985 1.00 93.56 216 LEU A N 1
ATOM 1729 C CA . LEU A 1 216 ? -2.366 -4.638 13.920 1.00 93.56 216 LEU A CA 1
ATOM 1730 C C . LEU A 1 216 ? -1.850 -5.726 12.964 1.00 93.56 216 LEU A C 1
ATOM 1732 O O . LEU A 1 216 ? -0.899 -5.487 12.209 1.00 93.56 216 LEU A O 1
ATOM 1736 N N . ASN A 1 217 ? -2.491 -6.894 12.950 1.00 95.00 217 ASN A N 1
ATOM 1737 C CA . ASN A 1 217 ? -2.173 -7.972 12.016 1.00 95.00 217 ASN A CA 1
ATOM 1738 C C . ASN A 1 217 ? -2.435 -7.532 10.571 1.00 95.00 217 ASN A C 1
ATOM 1740 O O . ASN A 1 217 ? -1.537 -7.612 9.736 1.00 95.00 217 ASN A O 1
ATOM 1744 N N . ILE A 1 218 ? -3.593 -6.926 10.300 1.00 92.06 218 ILE A N 1
ATOM 1745 C CA . ILE A 1 218 ? -3.940 -6.378 8.976 1.00 92.06 218 ILE A CA 1
ATOM 1746 C C . ILE A 1 218 ? -2.956 -5.293 8.537 1.00 92.06 218 ILE A C 1
ATOM 1748 O O . ILE A 1 218 ? -2.570 -5.234 7.369 1.00 92.06 218 ILE A O 1
ATOM 1752 N N . LYS A 1 219 ? -2.525 -4.423 9.458 1.00 92.94 219 LYS A N 1
ATOM 1753 C CA . LYS A 1 219 ? -1.474 -3.436 9.176 1.00 92.94 219 LYS A CA 1
ATOM 1754 C C . LYS A 1 219 ? -0.193 -4.125 8.701 1.00 92.94 219 LYS A C 1
ATOM 1756 O O . LYS A 1 219 ? 0.393 -3.709 7.704 1.00 92.94 219 LYS A O 1
ATOM 1761 N N . SER A 1 220 ? 0.224 -5.172 9.404 1.00 93.19 220 SER A N 1
ATOM 1762 C CA . SER A 1 220 ? 1.446 -5.922 9.099 1.00 93.19 220 SER A CA 1
ATOM 1763 C C . SER A 1 220 ? 1.342 -6.659 7.760 1.00 93.19 220 SER A C 1
ATOM 1765 O O . SER A 1 220 ? 2.263 -6.589 6.950 1.00 93.19 220 SER A O 1
ATOM 1767 N N . GLU A 1 221 ? 0.197 -7.284 7.478 1.00 91.38 221 GLU A N 1
ATOM 1768 C CA . GLU A 1 221 ? -0.105 -7.917 6.188 1.00 91.38 221 GLU A CA 1
ATOM 1769 C C . GLU A 1 221 ? -0.061 -6.917 5.027 1.00 91.38 221 GLU A C 1
ATOM 1771 O O . GLU A 1 221 ? 0.510 -7.210 3.977 1.00 91.38 221 GLU A O 1
ATOM 1776 N N . ARG A 1 222 ? -0.604 -5.706 5.211 1.00 90.06 222 ARG A N 1
ATOM 1777 C CA . ARG A 1 222 ? -0.548 -4.642 4.195 1.00 90.06 222 ARG A CA 1
ATOM 1778 C C . ARG A 1 222 ? 0.879 -4.170 3.924 1.00 90.06 222 ARG A C 1
ATOM 1780 O O . ARG A 1 222 ? 1.210 -3.921 2.768 1.00 90.06 222 ARG A O 1
ATOM 1787 N N . PHE A 1 223 ? 1.721 -4.071 4.954 1.00 91.12 223 PHE A N 1
ATOM 1788 C CA . PHE A 1 223 ? 3.138 -3.754 4.769 1.00 91.12 223 PHE A CA 1
ATOM 1789 C C . PHE A 1 223 ? 3.884 -4.859 4.026 1.00 91.12 223 PHE A C 1
ATOM 1791 O O . PHE A 1 223 ? 4.618 -4.557 3.089 1.00 91.12 223 PHE A O 1
ATOM 1798 N N . ALA A 1 224 ? 3.653 -6.124 4.384 1.00 88.56 224 ALA A N 1
ATOM 1799 C CA . ALA A 1 224 ? 4.236 -7.255 3.669 1.00 88.56 224 ALA A CA 1
ATOM 1800 C C . ALA A 1 224 ? 3.813 -7.259 2.189 1.00 88.56 224 ALA A C 1
ATOM 1802 O O . ALA A 1 224 ? 4.660 -7.344 1.302 1.00 88.56 224 ALA A O 1
ATOM 1803 N N . TYR A 1 225 ? 2.520 -7.054 1.918 1.00 87.88 225 TYR A N 1
ATOM 1804 C CA . TYR A 1 225 ? 1.998 -6.936 0.557 1.00 87.88 225 TYR A CA 1
ATOM 1805 C C . TYR A 1 225 ? 2.629 -5.772 -0.224 1.00 87.88 225 TYR A C 1
ATOM 1807 O O . TYR A 1 225 ? 2.953 -5.932 -1.402 1.00 87.88 225 TYR A O 1
ATOM 1815 N N . LEU A 1 226 ? 2.825 -4.607 0.408 1.00 87.56 226 LEU A N 1
ATOM 1816 C CA . LEU A 1 226 ? 3.508 -3.468 -0.213 1.00 87.56 226 LEU A CA 1
ATOM 1817 C C . LEU A 1 226 ? 4.953 -3.824 -0.583 1.00 87.56 226 LEU A C 1
ATOM 1819 O O . LEU A 1 226 ? 5.362 -3.566 -1.714 1.00 87.56 226 LEU A O 1
ATOM 1823 N N . THR A 1 227 ? 5.706 -4.437 0.333 1.00 87.50 227 THR A N 1
ATOM 1824 C CA . THR A 1 227 ? 7.086 -4.875 0.079 1.00 87.50 227 THR A CA 1
ATOM 1825 C C . THR A 1 227 ? 7.156 -5.855 -1.092 1.00 87.50 227 THR A C 1
ATOM 1827 O O . THR A 1 227 ? 7.947 -5.646 -2.014 1.00 87.50 227 THR A O 1
ATOM 1830 N N . ASP A 1 228 ? 6.291 -6.870 -1.108 1.00 85.00 228 ASP A N 1
ATOM 1831 C CA . ASP A 1 228 ? 6.236 -7.857 -2.191 1.00 85.00 228 ASP A CA 1
ATOM 1832 C C . ASP A 1 228 ? 5.849 -7.212 -3.532 1.00 85.00 228 ASP A C 1
ATOM 1834 O O . ASP A 1 228 ? 6.438 -7.517 -4.572 1.00 85.00 228 ASP A O 1
ATOM 1838 N N . THR A 1 229 ? 4.899 -6.272 -3.516 1.00 84.75 229 THR A N 1
ATOM 1839 C CA . THR A 1 229 ? 4.454 -5.540 -4.714 1.00 84.75 229 THR A CA 1
ATOM 1840 C C . THR A 1 229 ? 5.559 -4.643 -5.272 1.00 84.75 229 THR A C 1
ATOM 1842 O O . THR A 1 229 ? 5.773 -4.612 -6.488 1.00 84.75 229 THR A O 1
ATOM 1845 N N . LEU A 1 230 ? 6.280 -3.922 -4.407 1.00 85.50 230 LEU A N 1
ATOM 1846 C CA . LEU A 1 230 ? 7.416 -3.082 -4.793 1.00 85.50 230 LEU A CA 1
ATOM 1847 C C . LEU A 1 230 ? 8.521 -3.928 -5.423 1.00 85.50 230 LEU A C 1
ATOM 1849 O O . LEU A 1 230 ? 8.976 -3.614 -6.523 1.00 85.50 230 LEU A O 1
ATOM 1853 N N . GLN A 1 231 ? 8.896 -5.034 -4.777 1.00 85.69 231 GLN A N 1
ATOM 1854 C CA . GLN A 1 231 ? 9.924 -5.935 -5.293 1.00 85.69 231 GLN A CA 1
ATOM 1855 C C . GLN A 1 231 ? 9.510 -6.558 -6.632 1.00 85.69 231 GLN A C 1
ATOM 1857 O O . GLN A 1 231 ? 10.289 -6.544 -7.585 1.00 85.69 231 GLN A O 1
ATOM 1862 N N . GLY A 1 232 ? 8.267 -7.036 -6.742 1.00 82.56 232 GLY A N 1
ATOM 1863 C CA . GLY A 1 232 ? 7.731 -7.579 -7.990 1.00 82.56 232 GLY A CA 1
ATOM 1864 C C . GLY A 1 232 ? 7.738 -6.554 -9.128 1.00 82.56 232 GLY A C 1
ATOM 1865 O O . GLY A 1 232 ? 8.133 -6.886 -10.248 1.00 82.56 232 GLY A O 1
ATOM 1866 N N . SER A 1 233 ? 7.388 -5.299 -8.828 1.00 86.00 233 SER A N 1
ATOM 1867 C CA . SER A 1 233 ? 7.419 -4.194 -9.794 1.00 86.00 233 SER A CA 1
ATOM 1868 C C . SER A 1 233 ? 8.846 -3.873 -10.247 1.00 86.00 233 SER A C 1
ATOM 1870 O O . SER A 1 233 ? 9.085 -3.695 -11.441 1.00 86.00 233 SER A O 1
ATOM 1872 N N . VAL A 1 234 ? 9.818 -3.844 -9.325 1.00 87.62 234 VAL A N 1
ATOM 1873 C CA . VAL A 1 234 ? 11.244 -3.669 -9.657 1.00 87.62 234 VAL A CA 1
ATOM 1874 C C . VAL A 1 234 ? 11.732 -4.801 -10.561 1.00 87.62 234 VAL A C 1
ATOM 1876 O O . VAL A 1 234 ? 12.364 -4.534 -11.584 1.00 87.62 234 VAL A O 1
ATOM 1879 N N . ASP A 1 235 ? 11.404 -6.054 -10.244 1.00 83.25 235 ASP A N 1
ATOM 1880 C CA . ASP A 1 235 ? 11.816 -7.218 -11.035 1.00 83.25 235 ASP A CA 1
ATOM 1881 C C . ASP A 1 235 ? 11.185 -7.238 -12.435 1.00 83.25 235 ASP A C 1
ATOM 1883 O O . ASP A 1 235 ? 11.807 -7.680 -13.408 1.00 83.25 235 ASP A O 1
ATOM 1887 N N . GLU A 1 236 ? 9.941 -6.782 -12.571 1.00 84.81 236 GLU A N 1
ATOM 1888 C CA . GLU A 1 236 ? 9.278 -6.619 -13.865 1.00 84.81 236 GLU A CA 1
ATOM 1889 C C . GLU A 1 236 ? 9.917 -5.500 -14.694 1.00 84.81 236 GLU A C 1
ATOM 1891 O O . GLU A 1 236 ? 10.314 -5.742 -15.835 1.00 84.81 236 GLU A O 1
ATOM 1896 N N . LEU A 1 237 ? 10.113 -4.315 -14.108 1.00 88.94 237 LEU A N 1
ATOM 1897 C CA . LEU A 1 237 ? 10.771 -3.182 -14.767 1.00 88.94 237 LEU A CA 1
ATOM 1898 C C . LEU A 1 237 ? 12.201 -3.515 -15.187 1.00 88.94 237 LEU A C 1
ATOM 1900 O O . LEU A 1 237 ? 12.630 -3.142 -16.279 1.00 88.94 237 LEU A O 1
ATOM 1904 N N . ARG A 1 238 ? 12.926 -4.265 -14.354 1.00 87.62 238 ARG A N 1
ATOM 1905 C CA . ARG A 1 238 ? 14.264 -4.769 -14.664 1.00 87.62 238 ARG A CA 1
ATOM 1906 C C . ARG A 1 238 ? 14.234 -5.695 -15.873 1.00 87.62 238 ARG A C 1
ATOM 1908 O O . ARG A 1 238 ? 14.984 -5.484 -16.824 1.00 87.62 238 ARG A O 1
ATOM 1915 N N . ARG A 1 239 ? 13.360 -6.710 -15.860 1.00 83.44 239 ARG A N 1
ATOM 1916 C CA . ARG A 1 239 ? 13.200 -7.646 -16.988 1.00 83.44 239 ARG A CA 1
ATOM 1917 C C . ARG A 1 239 ? 12.846 -6.906 -18.272 1.00 83.44 239 ARG A C 1
ATOM 1919 O O . ARG A 1 239 ? 13.462 -7.165 -19.304 1.00 83.44 239 ARG A O 1
ATOM 1926 N N . LEU A 1 240 ? 11.913 -5.961 -18.190 1.00 86.75 240 LEU A N 1
ATOM 1927 C CA . LEU A 1 240 ? 11.489 -5.144 -19.317 1.00 86.75 240 LEU A CA 1
ATOM 1928 C C . LEU A 1 240 ? 12.632 -4.287 -19.859 1.00 86.75 240 LEU A C 1
ATOM 1930 O O . LEU A 1 240 ? 12.904 -4.305 -21.059 1.00 86.75 240 LEU A O 1
ATOM 1934 N N . GLY A 1 241 ? 13.336 -3.577 -18.976 1.00 87.06 241 GLY A N 1
ATOM 1935 C CA . GLY A 1 241 ? 14.431 -2.696 -19.355 1.00 87.06 241 GLY A CA 1
ATOM 1936 C C . GLY A 1 241 ? 15.579 -3.449 -20.020 1.00 87.06 241 GLY A C 1
ATOM 1937 O O . GLY A 1 241 ? 16.087 -3.013 -21.051 1.00 87.06 241 GLY A O 1
ATOM 1938 N N . ILE A 1 242 ? 15.932 -4.627 -19.494 1.00 86.94 242 ILE A N 1
ATOM 1939 C CA . ILE A 1 242 ? 16.924 -5.519 -20.106 1.00 86.94 242 ILE A CA 1
ATOM 1940 C C . ILE A 1 242 ? 16.446 -6.004 -21.479 1.00 86.94 242 ILE A C 1
ATOM 1942 O O . ILE A 1 242 ? 17.214 -5.945 -22.439 1.00 86.94 242 ILE A O 1
ATOM 1946 N N . ALA A 1 243 ? 15.194 -6.455 -21.593 1.00 83.75 243 ALA A N 1
ATOM 1947 C CA . ALA A 1 243 ? 14.651 -6.978 -22.844 1.00 83.75 243 ALA A CA 1
ATOM 1948 C C . ALA A 1 243 ? 14.616 -5.910 -23.950 1.00 83.75 243 ALA A C 1
ATOM 1950 O O . ALA A 1 243 ? 15.095 -6.160 -25.054 1.00 83.75 243 ALA A O 1
ATOM 1951 N N . VAL A 1 244 ? 14.142 -4.698 -23.645 1.00 89.06 244 VAL A N 1
ATOM 1952 C CA . VAL A 1 244 ? 14.144 -3.555 -24.578 1.00 89.06 244 VAL A CA 1
ATOM 1953 C C . VAL A 1 244 ? 15.576 -3.170 -24.969 1.00 89.06 244 VAL A C 1
ATOM 1955 O O . VAL A 1 244 ? 15.865 -2.882 -26.136 1.00 89.06 244 VAL A O 1
ATOM 1958 N N . ASN A 1 245 ? 16.508 -3.200 -24.012 1.00 89.94 245 ASN A N 1
ATOM 1959 C CA . ASN A 1 245 ? 17.913 -2.905 -24.269 1.00 89.94 245 ASN A CA 1
ATOM 1960 C C . ASN A 1 245 ? 18.560 -3.921 -25.225 1.00 89.94 245 ASN A C 1
ATOM 1962 O O . ASN A 1 245 ? 19.250 -3.515 -26.158 1.00 89.94 245 ASN A O 1
ATOM 1966 N N . ILE A 1 246 ? 18.313 -5.218 -25.020 1.00 88.25 246 ILE A N 1
ATOM 1967 C CA . ILE A 1 246 ? 18.806 -6.296 -25.890 1.00 88.25 246 ILE A CA 1
ATOM 1968 C C . ILE A 1 246 ? 18.164 -6.195 -27.276 1.00 88.25 246 ILE A C 1
ATOM 1970 O O . ILE A 1 246 ? 18.889 -6.127 -28.265 1.00 88.25 246 ILE A O 1
ATOM 1974 N N . ALA A 1 247 ? 16.834 -6.087 -27.342 1.00 88.81 247 ALA A N 1
ATOM 1975 C CA . ALA A 1 247 ? 16.097 -5.999 -28.599 1.00 88.81 247 ALA A CA 1
ATOM 1976 C C . ALA A 1 247 ? 16.584 -4.828 -29.465 1.00 88.81 247 ALA A C 1
ATOM 1978 O O . ALA A 1 247 ? 16.849 -4.995 -30.651 1.00 88.81 247 ALA A O 1
ATOM 1979 N N . SER A 1 248 ? 16.785 -3.646 -28.872 1.00 90.50 248 SER A N 1
ATOM 1980 C CA . SER A 1 248 ? 17.316 -2.489 -29.610 1.00 90.50 248 SER A CA 1
ATOM 1981 C C . SER A 1 248 ? 18.733 -2.710 -30.149 1.00 90.50 248 SER A C 1
ATOM 1983 O O . SER A 1 248 ? 19.028 -2.272 -31.261 1.00 90.50 248 SER A O 1
ATOM 1985 N N . ASN A 1 249 ? 19.601 -3.402 -29.405 1.00 90.31 249 ASN A N 1
ATOM 1986 C CA . ASN A 1 249 ? 20.949 -3.738 -29.871 1.00 90.31 249 ASN A CA 1
ATOM 1987 C C . ASN A 1 249 ? 20.905 -4.714 -31.056 1.00 90.31 249 ASN A C 1
ATOM 1989 O O . ASN A 1 249 ? 21.624 -4.515 -32.034 1.00 90.31 249 ASN A O 1
ATOM 1993 N N . GLU A 1 250 ? 20.061 -5.744 -30.978 1.00 90.44 250 GLU A N 1
ATOM 1994 C CA . GLU A 1 250 ? 19.883 -6.739 -32.044 1.00 90.44 250 GLU A CA 1
ATOM 1995 C C . GLU A 1 250 ? 19.316 -6.102 -33.314 1.00 90.44 250 GLU A C 1
ATOM 1997 O O . GLU A 1 250 ? 19.883 -6.261 -34.394 1.00 90.44 250 GLU A O 1
ATOM 2002 N N . LEU A 1 251 ? 18.266 -5.288 -33.179 1.00 91.19 251 LEU A N 1
ATOM 2003 C CA . LEU A 1 251 ? 17.671 -4.551 -34.294 1.00 91.19 251 LEU A CA 1
ATOM 2004 C C . LEU A 1 251 ? 18.690 -3.649 -35.004 1.00 91.19 251 LEU A C 1
ATOM 2006 O O . LEU A 1 251 ? 18.677 -3.557 -36.233 1.00 91.19 251 LEU A O 1
ATOM 2010 N N . LEU A 1 252 ? 19.575 -2.984 -34.253 1.00 91.75 252 LEU A N 1
ATOM 2011 C CA . LEU A 1 252 ? 20.639 -2.171 -34.843 1.00 91.75 252 LEU A CA 1
ATOM 2012 C C . LEU A 1 252 ? 21.684 -3.046 -35.548 1.00 91.75 252 LEU A C 1
ATOM 2014 O O . LEU A 1 252 ? 22.078 -2.737 -36.672 1.00 91.75 252 LEU A O 1
ATOM 2018 N N . ALA A 1 253 ? 22.133 -4.129 -34.908 1.00 90.50 253 ALA A N 1
ATOM 2019 C CA . ALA A 1 253 ? 23.155 -5.026 -35.451 1.00 90.50 253 ALA A CA 1
ATOM 2020 C C . ALA A 1 253 ? 22.707 -5.713 -36.752 1.00 90.50 253 ALA A C 1
ATOM 2022 O O . ALA A 1 253 ? 23.515 -5.903 -37.661 1.00 90.50 253 ALA A O 1
ATOM 2023 N N . GLU A 1 254 ? 21.419 -6.038 -36.861 1.00 91.06 254 GLU A N 1
ATOM 2024 C CA . GLU A 1 254 ? 20.808 -6.616 -38.062 1.00 91.06 254 GLU A CA 1
ATOM 2025 C C . GLU A 1 254 ? 20.440 -5.564 -39.125 1.00 91.06 254 GLU A C 1
ATOM 2027 O O . GLU A 1 254 ? 19.975 -5.918 -40.207 1.00 91.06 254 GLU A O 1
ATOM 2032 N N . GLY A 1 255 ? 20.651 -4.271 -38.849 1.00 89.06 255 GLY A N 1
ATOM 2033 C CA . GLY A 1 255 ? 20.318 -3.178 -39.766 1.00 89.06 255 GLY A CA 1
ATOM 2034 C C . GLY A 1 255 ? 18.813 -2.947 -39.948 1.00 89.06 255 GLY A C 1
ATOM 2035 O O . GLY A 1 255 ? 18.415 -2.305 -40.920 1.00 89.06 255 GLY A O 1
ATOM 2036 N N . LYS A 1 256 ? 17.985 -3.458 -39.028 1.00 88.25 256 LYS A N 1
ATOM 2037 C CA . LYS A 1 256 ? 16.517 -3.324 -39.027 1.00 88.25 256 LYS A CA 1
ATOM 2038 C C . LYS A 1 256 ? 16.050 -1.950 -38.551 1.00 88.25 256 LYS A C 1
ATOM 2040 O O . LYS A 1 256 ? 14.962 -1.511 -38.900 1.00 88.25 256 LYS A O 1
ATOM 2045 N N . ILE A 1 257 ? 16.879 -1.255 -37.772 1.00 90.38 257 ILE A N 1
ATOM 2046 C CA . ILE A 1 257 ? 16.656 0.137 -37.366 1.00 90.38 257 ILE A CA 1
ATOM 2047 C C . ILE A 1 257 ? 17.895 0.981 -37.655 1.00 90.38 257 ILE A C 1
ATOM 2049 O O . ILE A 1 257 ? 19.021 0.485 -37.687 1.00 90.38 257 ILE A O 1
ATOM 2053 N N . THR A 1 258 ? 17.699 2.284 -37.846 1.00 89.88 258 THR A N 1
ATOM 2054 C CA . THR A 1 258 ? 18.808 3.230 -38.013 1.00 89.88 258 THR A CA 1
ATOM 2055 C C . THR A 1 258 ? 19.458 3.568 -36.667 1.00 89.88 258 THR A C 1
ATOM 2057 O O . THR A 1 258 ? 18.842 3.420 -35.611 1.00 89.88 258 THR A O 1
ATOM 2060 N N . GLU A 1 259 ? 20.685 4.107 -36.689 1.00 87.69 259 GLU A N 1
ATOM 2061 C CA . GLU A 1 259 ? 21.339 4.629 -35.472 1.00 87.69 259 GLU A CA 1
ATOM 2062 C C . GLU A 1 259 ? 20.504 5.699 -34.756 1.00 87.69 259 GLU A C 1
ATOM 2064 O O . GLU A 1 259 ? 20.563 5.829 -33.534 1.00 87.69 259 GLU A O 1
ATOM 2069 N N . GLU A 1 260 ? 19.744 6.478 -35.524 1.00 87.56 260 GLU A N 1
ATOM 2070 C CA . GLU A 1 260 ? 18.834 7.485 -34.993 1.00 87.56 260 GLU A CA 1
ATOM 2071 C C . GLU A 1 260 ? 17.741 6.817 -34.155 1.00 87.56 260 GLU A C 1
ATOM 2073 O O . GLU A 1 260 ? 17.652 7.076 -32.959 1.00 87.56 260 GLU A O 1
ATOM 2078 N N . ILE A 1 261 ? 16.986 5.877 -34.730 1.00 89.94 261 ILE A N 1
ATOM 2079 C CA . ILE A 1 261 ? 15.932 5.150 -34.006 1.00 89.94 261 ILE A CA 1
ATOM 2080 C C . ILE A 1 261 ? 16.486 4.419 -32.783 1.00 89.94 261 ILE A C 1
ATOM 2082 O O . ILE A 1 261 ? 15.902 4.505 -31.705 1.00 89.94 261 ILE A O 1
ATOM 2086 N N . TYR A 1 262 ? 17.637 3.758 -32.924 1.00 90.12 262 TYR A N 1
ATOM 2087 C CA . TYR A 1 262 ? 18.324 3.104 -31.811 1.00 90.12 262 TYR A CA 1
ATOM 2088 C C . TYR A 1 262 ? 18.567 4.061 -30.639 1.00 90.12 262 TYR A C 1
ATOM 2090 O O . TYR A 1 262 ? 18.247 3.741 -29.494 1.00 90.12 262 TYR A O 1
ATOM 2098 N N . TYR A 1 263 ? 19.084 5.259 -30.921 1.00 86.94 263 TYR A N 1
ATOM 2099 C CA . TYR A 1 263 ? 19.288 6.282 -29.901 1.00 86.94 263 TYR A CA 1
ATOM 2100 C C . TYR A 1 263 ? 17.966 6.715 -29.255 1.00 86.94 263 TYR A C 1
ATOM 2102 O O . TYR A 1 263 ? 17.897 6.835 -28.033 1.00 86.94 263 TYR A O 1
ATOM 2110 N N . GLY A 1 264 ? 16.905 6.878 -30.049 1.00 89.12 264 GLY A N 1
ATOM 2111 C CA . GLY A 1 264 ? 15.564 7.193 -29.551 1.00 89.12 264 GLY A CA 1
ATOM 2112 C C . GLY A 1 264 ? 15.056 6.151 -28.554 1.00 89.12 264 GLY A C 1
ATOM 2113 O O . GLY A 1 264 ? 14.541 6.514 -27.498 1.00 89.12 264 GLY A O 1
ATOM 2114 N N . VAL A 1 265 ? 15.296 4.862 -28.828 1.00 91.56 265 VAL A N 1
ATOM 2115 C CA . VAL A 1 265 ? 14.965 3.768 -27.898 1.00 91.56 265 VAL A CA 1
ATOM 2116 C C . VAL A 1 265 ? 15.768 3.871 -26.601 1.00 91.56 265 VAL A C 1
ATOM 2118 O O . VAL A 1 265 ? 15.196 3.683 -25.530 1.00 91.56 265 VAL A O 1
ATOM 2121 N N . LYS A 1 266 ? 17.065 4.205 -26.655 1.00 90.38 266 LYS A N 1
ATOM 2122 C CA . LYS A 1 266 ? 17.880 4.382 -25.436 1.00 90.38 266 LYS A CA 1
ATOM 2123 C C . LYS A 1 266 ? 17.406 5.557 -24.591 1.00 90.38 266 LYS A C 1
ATOM 2125 O O . LYS A 1 266 ? 17.318 5.425 -23.373 1.00 90.38 266 LYS A O 1
ATOM 2130 N N . VAL A 1 267 ? 17.070 6.679 -25.228 1.00 89.00 267 VAL A N 1
ATOM 2131 C CA . VAL A 1 267 ? 16.543 7.854 -24.524 1.00 89.00 267 VAL A CA 1
ATOM 2132 C C . VAL A 1 267 ? 15.215 7.530 -23.847 1.00 89.00 267 VAL A C 1
ATOM 2134 O O . VAL A 1 267 ? 15.054 7.792 -22.654 1.00 89.00 267 VAL A O 1
ATOM 2137 N N . PHE A 1 268 ? 14.296 6.905 -24.587 1.00 91.75 268 PHE A N 1
ATOM 2138 C CA . PHE A 1 268 ? 13.025 6.431 -24.049 1.00 91.75 268 PHE A CA 1
ATOM 2139 C C . PHE A 1 268 ? 13.234 5.476 -22.868 1.00 91.75 268 PHE A C 1
ATOM 2141 O O . PHE A 1 268 ? 12.654 5.694 -21.809 1.00 91.75 268 PHE A O 1
ATOM 2148 N N . LEU A 1 269 ? 14.097 4.465 -23.016 1.00 92.25 269 LEU A N 1
ATOM 2149 C CA . LEU A 1 269 ? 14.367 3.466 -21.982 1.00 92.25 269 LEU A CA 1
ATOM 2150 C C . LEU A 1 269 ? 14.866 4.104 -20.679 1.00 92.25 269 LEU A C 1
ATOM 2152 O O . LEU A 1 269 ? 14.348 3.788 -19.610 1.00 92.25 269 LEU A O 1
ATOM 2156 N N . VAL A 1 270 ? 15.842 5.015 -20.750 1.00 90.75 270 VAL A N 1
ATOM 2157 C CA . VAL A 1 270 ? 16.359 5.700 -19.554 1.00 90.75 270 VAL A CA 1
ATOM 2158 C C . VAL A 1 270 ? 15.269 6.538 -18.898 1.00 90.75 270 VAL A C 1
ATOM 2160 O O . VAL A 1 270 ? 15.048 6.401 -17.698 1.00 90.75 270 VAL A O 1
ATOM 2163 N N . ALA A 1 271 ? 14.559 7.371 -19.664 1.00 90.81 271 ALA A N 1
ATOM 2164 C CA . ALA A 1 271 ? 13.504 8.218 -19.112 1.00 90.81 271 ALA A CA 1
ATOM 2165 C C . ALA A 1 271 ? 12.365 7.389 -18.495 1.00 90.81 271 ALA A C 1
ATOM 2167 O O . ALA A 1 271 ? 11.870 7.719 -17.417 1.00 90.81 271 ALA A O 1
ATOM 2168 N N . PHE A 1 272 ? 11.999 6.277 -19.136 1.00 92.25 272 PHE A N 1
ATOM 2169 C CA . PHE A 1 272 ? 11.012 5.326 -18.639 1.00 92.25 272 PHE A CA 1
ATOM 2170 C C . PHE A 1 272 ? 11.446 4.699 -17.309 1.00 92.25 272 PHE A C 1
ATOM 2172 O O . PHE A 1 272 ? 10.672 4.704 -16.352 1.00 92.25 272 PHE A O 1
ATOM 2179 N N . LEU A 1 273 ? 12.682 4.195 -17.214 1.00 92.75 273 LEU A N 1
ATOM 2180 C CA . LEU A 1 273 ? 13.204 3.580 -15.989 1.00 92.75 273 LEU A CA 1
ATOM 2181 C C . LEU A 1 273 ? 13.369 4.603 -14.855 1.00 92.75 273 LEU A C 1
ATOM 2183 O O . LEU A 1 273 ? 12.984 4.319 -13.722 1.00 92.75 273 LEU A O 1
ATOM 2187 N N . VAL A 1 274 ? 13.865 5.810 -15.154 1.00 91.81 274 VAL A N 1
ATOM 2188 C CA . VAL A 1 274 ? 13.990 6.900 -14.170 1.00 91.81 274 VAL A CA 1
ATOM 2189 C C . VAL A 1 274 ? 12.616 7.312 -13.639 1.00 91.81 274 VAL A C 1
ATOM 2191 O O . VAL A 1 274 ? 12.437 7.390 -12.422 1.00 91.81 274 VAL A O 1
ATOM 2194 N N . LYS A 1 275 ? 11.618 7.507 -14.515 1.00 91.25 275 LYS A N 1
ATOM 2195 C CA . LYS A 1 275 ? 10.253 7.828 -14.070 1.00 91.25 275 LYS A CA 1
ATOM 2196 C C . LYS A 1 275 ? 9.629 6.686 -13.277 1.00 91.25 275 LYS A C 1
ATOM 2198 O O . LYS A 1 275 ? 8.964 6.932 -12.276 1.00 91.25 275 LYS A O 1
ATOM 2203 N N . SER A 1 276 ? 9.863 5.441 -13.692 1.00 90.75 276 SER A N 1
ATOM 2204 C CA . SER A 1 276 ? 9.388 4.260 -12.963 1.00 90.75 276 SER A CA 1
ATOM 2205 C C . SER A 1 276 ? 9.951 4.224 -11.547 1.00 90.75 276 SER A C 1
ATOM 2207 O O . SER A 1 276 ? 9.187 4.062 -10.601 1.00 90.75 276 SER A O 1
ATOM 2209 N N . ARG A 1 277 ? 11.260 4.461 -11.381 1.00 90.44 277 ARG A N 1
ATOM 2210 C CA . ARG A 1 277 ? 11.890 4.582 -10.061 1.00 90.44 277 ARG A CA 1
ATOM 2211 C C . ARG A 1 277 ? 11.244 5.678 -9.218 1.00 90.44 277 ARG A C 1
ATOM 2213 O O . ARG A 1 277 ? 10.933 5.433 -8.059 1.00 90.44 277 ARG A O 1
ATOM 2220 N N . GLN A 1 278 ? 11.040 6.872 -9.774 1.00 88.25 278 GLN A N 1
ATOM 2221 C CA . GLN A 1 278 ? 10.389 7.964 -9.042 1.00 88.25 278 GLN A CA 1
ATOM 2222 C C . GLN A 1 278 ? 8.979 7.572 -8.589 1.00 88.25 278 GLN A C 1
ATOM 2224 O O . GLN A 1 278 ? 8.631 7.774 -7.430 1.00 88.25 278 GLN A O 1
ATOM 2229 N N . ASN A 1 279 ? 8.197 6.951 -9.473 1.00 86.44 279 ASN A N 1
ATOM 2230 C CA . ASN A 1 279 ? 6.856 6.482 -9.143 1.00 86.44 279 ASN A CA 1
ATOM 2231 C C . ASN A 1 279 ? 6.868 5.372 -8.078 1.00 86.44 279 ASN A C 1
ATOM 2233 O O . ASN A 1 279 ? 5.972 5.353 -7.242 1.00 86.44 279 ASN A O 1
ATOM 2237 N N . LEU A 1 280 ? 7.860 4.472 -8.078 1.00 85.75 280 LEU A N 1
ATOM 2238 C CA . LEU A 1 280 ? 8.013 3.439 -7.044 1.00 85.75 280 LEU A CA 1
ATOM 2239 C C . LEU A 1 280 ? 8.308 4.045 -5.670 1.00 85.75 280 LEU A C 1
ATOM 2241 O O . LEU A 1 280 ? 7.669 3.656 -4.700 1.00 85.75 280 LEU A O 1
ATOM 2245 N N . ILE A 1 281 ? 9.212 5.028 -5.602 1.00 87.06 281 ILE A N 1
ATOM 2246 C CA . ILE A 1 281 ? 9.504 5.766 -4.360 1.00 87.06 281 ILE A CA 1
ATOM 2247 C C . ILE A 1 281 ? 8.232 6.461 -3.860 1.00 87.06 281 ILE A C 1
ATOM 2249 O O . ILE A 1 281 ? 7.837 6.304 -2.710 1.00 87.06 281 ILE A O 1
ATOM 2253 N N . MET A 1 282 ? 7.530 7.168 -4.750 1.00 85.25 282 MET A N 1
ATOM 2254 C CA . MET A 1 282 ? 6.272 7.836 -4.404 1.00 85.25 282 MET A CA 1
ATOM 2255 C C . MET A 1 282 ? 5.198 6.848 -3.931 1.00 85.25 282 MET A C 1
ATOM 2257 O O . MET A 1 282 ? 4.435 7.162 -3.015 1.00 85.25 282 MET A O 1
ATOM 2261 N N . MET A 1 283 ? 5.131 5.667 -4.548 1.00 84.62 283 MET A N 1
ATOM 2262 C CA . MET A 1 283 ? 4.220 4.596 -4.157 1.00 84.62 283 MET A CA 1
ATOM 2263 C C . MET A 1 283 ? 4.541 4.070 -2.758 1.00 84.62 283 MET A C 1
ATOM 2265 O O . MET A 1 283 ? 3.630 3.973 -1.938 1.00 84.62 283 MET A O 1
ATOM 2269 N N . GLU A 1 284 ? 5.809 3.772 -2.473 1.00 86.69 284 GLU A N 1
ATOM 2270 C CA . GLU A 1 284 ? 6.267 3.321 -1.156 1.00 86.69 284 GLU A CA 1
ATOM 2271 C C . GLU A 1 284 ? 5.907 4.335 -0.065 1.00 86.69 284 GLU A C 1
ATOM 2273 O O . GLU A 1 284 ? 5.228 3.981 0.904 1.00 86.69 284 GLU A O 1
ATOM 2278 N N . ASP A 1 285 ? 6.272 5.603 -0.265 1.00 86.06 285 ASP A N 1
ATOM 2279 C CA . ASP A 1 285 ? 6.036 6.676 0.704 1.00 86.06 285 ASP A CA 1
ATOM 2280 C C . ASP A 1 285 ? 4.537 6.886 0.962 1.00 86.06 285 ASP A C 1
ATOM 2282 O O . ASP A 1 285 ? 4.077 6.927 2.109 1.00 86.06 285 ASP A O 1
ATOM 2286 N N . THR A 1 286 ? 3.743 6.991 -0.108 1.00 84.19 286 THR A N 1
ATOM 2287 C CA . THR A 1 286 ? 2.315 7.314 0.017 1.00 84.19 286 THR A CA 1
ATOM 2288 C C . THR A 1 286 ? 1.518 6.136 0.569 1.00 84.19 286 THR A C 1
ATOM 2290 O O . THR A 1 286 ? 0.629 6.341 1.395 1.00 84.19 286 THR A O 1
ATOM 2293 N N . ILE A 1 287 ? 1.805 4.901 0.136 1.00 85.50 287 ILE A N 1
ATOM 2294 C CA . ILE A 1 287 ? 1.082 3.723 0.631 1.00 85.50 287 ILE A CA 1
ATOM 2295 C C . ILE A 1 287 ? 1.461 3.437 2.087 1.00 85.50 287 ILE A C 1
ATOM 2297 O O . ILE A 1 287 ? 0.570 3.140 2.879 1.00 85.50 287 ILE A O 1
ATOM 2301 N N . THR A 1 288 ? 2.727 3.603 2.480 1.00 88.06 288 THR A N 1
ATOM 2302 C CA . THR A 1 288 ? 3.149 3.510 3.892 1.00 88.06 288 THR A CA 1
ATOM 2303 C C . THR A 1 288 ? 2.356 4.484 4.760 1.00 88.06 288 THR A C 1
ATOM 2305 O O . THR A 1 288 ? 1.747 4.078 5.753 1.00 88.06 288 THR A O 1
ATOM 2308 N N . ALA A 1 289 ? 2.291 5.757 4.353 1.00 85.62 289 ALA A N 1
ATOM 2309 C CA . ALA A 1 289 ? 1.521 6.771 5.067 1.00 85.62 289 ALA A CA 1
ATOM 2310 C C . ALA A 1 289 ? 0.026 6.417 5.132 1.00 85.62 289 ALA A C 1
ATOM 2312 O O . ALA A 1 289 ? -0.589 6.525 6.191 1.00 85.62 289 ALA A O 1
ATOM 2313 N N . ALA A 1 290 ? -0.549 5.939 4.027 1.00 85.50 290 ALA A N 1
ATOM 2314 C CA . ALA A 1 290 ? -1.940 5.505 3.954 1.00 85.50 290 ALA A CA 1
ATOM 2315 C C . ALA A 1 290 ? -2.246 4.334 4.905 1.00 85.50 290 ALA A C 1
ATOM 2317 O O . ALA A 1 290 ? -3.237 4.385 5.636 1.00 85.50 290 ALA A O 1
ATOM 2318 N N . ILE A 1 291 ? -1.387 3.309 4.945 1.00 88.31 291 ILE A N 1
ATOM 2319 C CA . ILE A 1 291 ? -1.514 2.163 5.859 1.00 88.31 291 ILE A CA 1
ATOM 2320 C C . ILE A 1 291 ? -1.504 2.640 7.315 1.00 88.31 291 ILE A C 1
ATOM 2322 O O . ILE A 1 291 ? -2.347 2.216 8.110 1.00 88.31 291 ILE A O 1
ATOM 2326 N N . ASP A 1 292 ? -0.586 3.544 7.663 1.00 87.44 292 ASP A N 1
ATOM 2327 C CA . ASP A 1 292 ? -0.521 4.123 9.004 1.00 87.44 292 ASP A CA 1
ATOM 2328 C C . ASP A 1 292 ? -1.764 4.951 9.340 1.00 87.44 292 ASP A C 1
ATOM 2330 O O . ASP A 1 292 ? -2.300 4.825 10.442 1.00 87.44 292 ASP A O 1
ATOM 2334 N N . THR A 1 293 ? -2.254 5.770 8.409 1.00 85.69 293 THR A N 1
ATOM 2335 C CA . THR A 1 293 ? -3.481 6.554 8.596 1.00 85.69 293 THR A CA 1
ATOM 2336 C C . THR A 1 293 ? -4.694 5.658 8.832 1.00 85.69 293 THR A C 1
ATOM 2338 O O . THR A 1 293 ? -5.432 5.894 9.788 1.00 85.69 293 THR A O 1
ATOM 2341 N N . ILE A 1 294 ? -4.877 4.608 8.026 1.00 87.44 294 ILE A N 1
ATOM 2342 C CA . ILE A 1 294 ? -5.960 3.633 8.224 1.00 87.44 294 ILE A CA 1
ATOM 2343 C C . ILE A 1 294 ? -5.864 2.993 9.600 1.00 87.44 294 ILE A C 1
ATOM 2345 O O . ILE A 1 294 ? -6.859 2.942 10.314 1.00 87.44 294 ILE A O 1
ATOM 2349 N N . TYR A 1 295 ? -4.673 2.533 9.986 1.00 89.50 295 TYR A N 1
ATOM 2350 C CA . TYR A 1 295 ? -4.471 1.925 11.295 1.00 89.50 295 TYR A CA 1
ATOM 2351 C C . TYR A 1 295 ? -4.945 2.857 12.420 1.00 89.50 295 TYR A C 1
ATOM 2353 O O . TYR A 1 295 ? -5.675 2.426 13.306 1.00 89.50 295 TYR A O 1
ATOM 2361 N N . GLN A 1 296 ? -4.592 4.145 12.365 1.00 87.31 296 GLN A N 1
ATOM 2362 C CA . GLN A 1 296 ? -5.034 5.111 13.376 1.00 87.31 296 GLN A CA 1
ATOM 2363 C C . GLN A 1 296 ? -6.554 5.327 13.361 1.00 87.31 296 GLN A C 1
ATOM 2365 O O . GLN A 1 296 ? -7.160 5.454 14.423 1.00 87.31 296 GLN A O 1
ATOM 2370 N N . ILE A 1 297 ? -7.177 5.354 12.180 1.00 86.62 297 ILE A N 1
ATOM 2371 C CA . ILE A 1 297 ? -8.632 5.501 12.044 1.00 86.62 297 ILE A CA 1
ATOM 2372 C C . ILE A 1 297 ? -9.357 4.289 12.620 1.00 86.62 297 ILE A C 1
ATOM 2374 O O . ILE A 1 297 ? -10.281 4.457 13.412 1.00 86.62 297 ILE A O 1
ATOM 2378 N N . ASP A 1 298 ? -8.932 3.081 12.257 1.00 87.62 298 ASP A N 1
ATOM 2379 C CA . ASP A 1 298 ? -9.567 1.843 12.703 1.00 87.62 298 ASP A CA 1
ATOM 2380 C C . ASP A 1 298 ? -9.404 1.662 14.226 1.00 87.62 298 ASP A C 1
ATOM 2382 O O . ASP A 1 298 ? -10.367 1.297 14.905 1.00 87.62 298 ASP A O 1
ATOM 2386 N N . ILE A 1 299 ? -8.235 2.000 14.793 1.00 88.94 299 ILE A N 1
ATOM 2387 C CA . ILE A 1 299 ? -8.033 2.041 16.253 1.00 88.94 299 ILE A CA 1
ATOM 2388 C C . ILE A 1 299 ? -8.954 3.079 16.900 1.00 88.94 299 ILE A C 1
ATOM 2390 O O . ILE A 1 299 ? -9.670 2.748 17.840 1.00 88.94 299 ILE A O 1
ATOM 2394 N N . GLY A 1 300 ? -9.010 4.304 16.369 1.00 87.06 300 GLY A N 1
ATOM 2395 C CA . GLY A 1 300 ? -9.877 5.355 16.907 1.00 87.06 300 GLY A CA 1
ATOM 2396 C C . GLY A 1 300 ? -11.361 4.971 16.900 1.00 87.06 300 GLY A C 1
ATOM 2397 O O . GLY A 1 300 ? -12.067 5.218 17.876 1.00 87.06 300 GLY A O 1
ATOM 2398 N N . ARG A 1 301 ? -11.833 4.306 15.838 1.00 88.00 301 ARG A N 1
ATOM 2399 C CA . ARG A 1 301 ? -13.202 3.766 15.757 1.00 88.00 301 ARG A CA 1
ATOM 2400 C C . ARG A 1 301 ? -13.438 2.637 16.759 1.00 88.00 301 ARG A C 1
ATOM 2402 O O . ARG A 1 301 ? -14.511 2.571 17.351 1.00 88.00 301 ARG A O 1
ATOM 2409 N N . THR A 1 302 ? -12.443 1.778 16.970 1.00 87.25 302 THR A N 1
ATOM 2410 C CA . THR A 1 302 ? -12.500 0.688 17.958 1.00 87.25 302 THR A CA 1
ATOM 2411 C C . THR A 1 302 ? -12.598 1.236 19.378 1.00 87.25 302 THR A C 1
ATOM 2413 O O . THR A 1 302 ? -13.462 0.809 20.142 1.00 87.25 302 THR A O 1
ATOM 2416 N N . ASP A 1 303 ? -11.782 2.235 19.713 1.00 87.31 303 ASP A N 1
ATOM 2417 C CA . ASP A 1 303 ? -11.818 2.898 21.018 1.00 87.31 303 ASP A CA 1
ATOM 2418 C C . ASP A 1 303 ? -13.146 3.628 21.242 1.00 87.31 303 ASP A C 1
ATOM 2420 O O . ASP A 1 303 ? -13.726 3.551 22.325 1.00 87.31 303 ASP A O 1
ATOM 2424 N N . GLN A 1 304 ? -13.673 4.295 20.212 1.00 87.56 304 GLN A N 1
ATOM 2425 C CA . GLN A 1 304 ? -14.984 4.936 20.281 1.00 87.56 304 GLN A CA 1
ATOM 2426 C C . GLN A 1 304 ? -16.108 3.915 20.502 1.00 87.56 304 GLN A C 1
ATOM 2428 O O . GLN A 1 304 ? -16.974 4.144 21.343 1.00 87.56 304 GLN A O 1
ATOM 2433 N N . ALA A 1 305 ? -16.100 2.794 19.777 1.00 85.69 305 ALA A N 1
ATOM 2434 C CA . ALA A 1 305 ? -17.095 1.737 19.939 1.00 85.69 305 ALA A CA 1
ATOM 2435 C C . ALA A 1 305 ? -17.053 1.130 21.349 1.00 85.69 305 ALA A C 1
ATOM 2437 O O . ALA A 1 305 ? -18.102 0.987 21.977 1.00 85.69 305 ALA A O 1
ATOM 2438 N N . TYR A 1 306 ? -15.853 0.865 21.876 1.00 85.62 306 TYR A N 1
ATOM 2439 C CA . TYR A 1 306 ? -15.669 0.414 23.255 1.00 85.62 306 TYR A CA 1
ATOM 2440 C C . TYR A 1 306 ? -16.238 1.416 24.265 1.00 85.62 306 TYR A C 1
ATOM 2442 O O . TYR A 1 306 ? -17.034 1.041 25.122 1.00 85.62 306 TYR A O 1
ATOM 2450 N N . ASN A 1 307 ? -15.902 2.701 24.141 1.00 85.25 307 ASN A N 1
ATOM 2451 C CA . ASN A 1 307 ? -16.407 3.725 25.058 1.00 85.25 307 ASN A CA 1
ATOM 2452 C C . ASN A 1 307 ? -17.936 3.852 24.990 1.00 85.25 307 ASN A C 1
ATOM 2454 O O . ASN A 1 307 ? -18.590 3.869 26.029 1.00 85.25 307 ASN A O 1
ATOM 2458 N N . ASN A 1 308 ? -18.514 3.853 23.785 1.00 84.94 308 ASN A N 1
ATOM 2459 C CA . ASN A 1 308 ? -19.967 3.874 23.599 1.00 84.94 308 ASN A CA 1
ATOM 2460 C C . ASN A 1 308 ? -20.641 2.653 24.244 1.00 84.94 308 ASN A C 1
ATOM 2462 O O . ASN A 1 308 ? -21.723 2.775 24.815 1.00 84.94 308 ASN A O 1
ATOM 2466 N N . PHE A 1 309 ? -20.021 1.472 24.154 1.00 84.81 309 PHE A N 1
ATOM 2467 C CA . PHE A 1 309 ? -20.502 0.266 24.826 1.00 84.81 309 PHE A CA 1
ATOM 2468 C C . PHE A 1 309 ? -20.490 0.433 26.352 1.00 84.81 309 PHE A C 1
ATOM 2470 O O . PHE A 1 309 ? -21.502 0.161 26.998 1.00 84.81 309 PHE A O 1
ATOM 2477 N N . ILE A 1 310 ? -19.386 0.925 26.925 1.00 83.62 310 ILE A N 1
ATOM 2478 C CA . ILE A 1 310 ? -19.267 1.155 28.372 1.00 83.62 310 ILE A CA 1
ATOM 2479 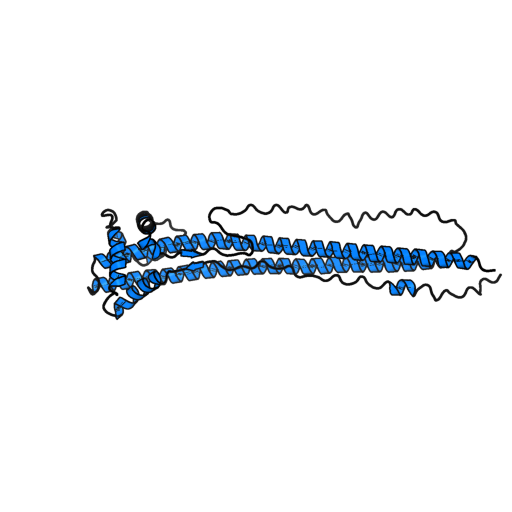C C . ILE A 1 310 ? -20.312 2.170 28.853 1.00 83.62 310 ILE A C 1
ATOM 2481 O O . ILE A 1 310 ? -20.972 1.937 29.863 1.00 83.62 310 ILE A O 1
ATOM 2485 N N . GLU A 1 311 ? -20.524 3.259 28.114 1.00 84.50 311 GLU A N 1
ATOM 2486 C CA . GLU A 1 311 ? -21.562 4.249 28.426 1.00 84.50 311 GLU A CA 1
ATOM 2487 C C . GLU A 1 311 ? -22.974 3.643 28.391 1.00 84.50 311 GLU A C 1
ATOM 2489 O O . GLU A 1 311 ? -23.765 3.880 29.308 1.00 84.50 311 GLU A O 1
ATOM 2494 N N . LYS A 1 312 ? -23.288 2.820 27.376 1.00 83.81 312 LYS A N 1
ATOM 2495 C CA . LYS A 1 312 ? -24.564 2.087 27.296 1.00 83.81 312 LYS A CA 1
ATOM 2496 C C . LYS A 1 312 ? -24.741 1.148 28.494 1.00 83.81 312 LYS A C 1
ATOM 2498 O O . LYS A 1 312 ? -25.814 1.133 29.090 1.00 83.81 312 LYS A O 1
ATOM 2503 N N . LEU A 1 313 ? -23.703 0.394 28.863 1.00 81.00 313 LEU A N 1
ATOM 2504 C CA . LEU A 1 313 ? -23.740 -0.531 29.997 1.00 81.00 313 LEU A CA 1
ATOM 2505 C C . LEU A 1 313 ? -23.997 0.198 31.318 1.00 81.00 313 LEU A C 1
ATOM 2507 O O . LEU A 1 313 ? -24.856 -0.230 32.083 1.00 81.00 313 LEU A O 1
ATOM 2511 N N . ILE A 1 314 ? -23.309 1.317 31.563 1.00 81.25 314 ILE A N 1
ATOM 2512 C CA . ILE A 1 314 ? -23.519 2.140 32.764 1.00 81.25 314 ILE A CA 1
ATOM 2513 C C . ILE A 1 314 ? -24.954 2.674 32.806 1.00 81.25 314 ILE A C 1
ATOM 2515 O O . ILE A 1 314 ? -25.600 2.595 33.846 1.00 81.25 314 ILE A O 1
ATOM 2519 N N . ALA A 1 315 ? -25.482 3.165 31.682 1.00 79.06 315 ALA A N 1
ATOM 2520 C CA . ALA A 1 315 ? -26.852 3.672 31.625 1.00 79.06 315 ALA A CA 1
ATOM 2521 C C . ALA A 1 315 ? -27.896 2.584 31.941 1.00 79.06 315 ALA A C 1
ATOM 2523 O O . ALA A 1 315 ? -28.825 2.831 32.710 1.00 79.06 315 ALA A O 1
ATOM 2524 N N . VAL A 1 316 ? -27.724 1.378 31.385 1.00 80.00 316 VAL A N 1
ATOM 2525 C CA . VAL A 1 316 ? -28.585 0.219 31.678 1.00 80.00 316 VAL A CA 1
ATOM 2526 C C . VAL A 1 316 ? -28.460 -0.189 33.144 1.00 80.00 316 VAL A C 1
ATOM 2528 O O . VAL A 1 316 ? -29.470 -0.414 33.809 1.00 80.00 316 VAL A O 1
ATOM 2531 N N . PHE A 1 317 ? -27.236 -0.250 33.668 1.00 81.12 317 PHE A N 1
ATOM 2532 C CA . PHE A 1 317 ? -26.986 -0.565 35.070 1.00 81.12 317 PHE A CA 1
ATOM 2533 C C . PHE A 1 317 ? -27.694 0.429 36.000 1.00 81.12 317 PHE A C 1
ATOM 2535 O O . PHE A 1 317 ? -28.451 0.015 36.876 1.00 81.12 317 PHE A O 1
ATOM 2542 N N . ASP A 1 318 ? -27.535 1.734 35.770 1.00 78.12 318 ASP A N 1
ATOM 2543 C CA . ASP A 1 318 ? -28.184 2.789 36.555 1.00 78.12 318 ASP A CA 1
ATOM 2544 C C . ASP A 1 318 ? -29.717 2.686 36.523 1.00 78.12 318 ASP A C 1
ATOM 2546 O O . ASP A 1 318 ? -30.383 2.884 37.550 1.00 78.12 318 ASP A O 1
ATOM 2550 N N . GLU A 1 319 ? -30.293 2.354 35.363 1.00 80.88 319 GLU A N 1
ATOM 2551 C CA . GLU A 1 319 ? -31.732 2.130 35.217 1.00 80.88 319 GLU A CA 1
ATOM 2552 C C . GLU A 1 319 ? -32.194 0.949 36.076 1.00 80.88 319 GLU A C 1
ATOM 2554 O O . GLU A 1 319 ? -33.110 1.113 36.887 1.00 80.88 319 GLU A O 1
ATOM 2559 N N . VAL A 1 320 ? -31.511 -0.196 35.989 1.00 79.31 320 VAL A N 1
ATOM 2560 C CA . VAL A 1 320 ? -31.833 -1.397 36.775 1.00 79.31 320 VAL A CA 1
ATOM 2561 C C . VAL A 1 320 ? -31.670 -1.143 38.279 1.00 79.31 320 VAL A C 1
ATOM 2563 O O . VAL A 1 320 ? -32.521 -1.557 39.070 1.00 79.31 320 VAL A O 1
ATOM 2566 N N . ILE A 1 321 ? -30.646 -0.394 38.700 1.00 79.88 321 ILE A N 1
ATOM 2567 C CA . ILE A 1 321 ? -30.445 -0.014 40.107 1.00 79.88 321 ILE A CA 1
ATOM 2568 C C . ILE A 1 321 ? -31.564 0.895 40.620 1.00 79.88 321 ILE A C 1
ATOM 2570 O O . ILE A 1 321 ? -32.051 0.719 41.744 1.00 79.88 321 ILE A O 1
ATOM 2574 N N . LYS A 1 322 ? -32.001 1.880 39.833 1.00 79.25 322 LYS A N 1
ATOM 2575 C CA . LYS A 1 322 ? -33.137 2.743 40.198 1.00 79.25 322 LYS A CA 1
ATOM 2576 C C . LYS A 1 322 ? -34.410 1.921 40.390 1.00 79.25 322 LYS A C 1
ATOM 2578 O O . LYS A 1 322 ? -35.169 2.134 41.339 1.00 79.25 322 LYS A O 1
ATOM 2583 N N . ASP A 1 323 ? -34.603 0.960 39.509 1.00 80.50 323 ASP A N 1
ATOM 2584 C CA . ASP A 1 323 ? -35.714 0.031 39.511 1.00 80.50 323 ASP A CA 1
ATOM 2585 C C . ASP A 1 323 ? -35.700 -0.903 40.727 1.00 80.50 323 ASP A C 1
ATOM 2587 O O . ASP A 1 323 ? -36.725 -1.072 41.394 1.00 80.50 323 ASP A O 1
ATOM 2591 N N . LEU A 1 324 ? -34.532 -1.449 41.067 1.00 80.38 324 LEU A N 1
ATOM 2592 C CA . LEU A 1 324 ? -34.306 -2.253 42.267 1.00 80.38 324 LEU A CA 1
ATOM 2593 C C . LEU A 1 324 ? -34.583 -1.446 43.547 1.00 80.38 324 LEU A C 1
ATOM 2595 O O . LEU A 1 324 ? -35.238 -1.936 44.470 1.00 80.38 324 LEU A O 1
ATOM 2599 N N . ASN A 1 325 ? -34.146 -0.183 43.593 1.00 80.62 325 ASN A N 1
ATOM 2600 C CA . ASN A 1 325 ? -34.440 0.729 44.702 1.00 80.62 325 ASN A CA 1
ATOM 2601 C C . ASN A 1 325 ? -35.944 1.001 44.856 1.00 80.62 325 ASN A C 1
ATOM 2603 O O . ASN A 1 325 ? -36.451 1.051 45.978 1.00 80.62 325 ASN A O 1
ATOM 2607 N N . SER A 1 326 ? -36.675 1.146 43.748 1.00 80.12 326 SER A N 1
ATOM 2608 C CA . SER A 1 326 ? -38.134 1.305 43.771 1.00 80.12 326 SER A CA 1
ATOM 2609 C C . SER A 1 326 ? -38.822 0.063 44.352 1.00 80.12 326 SER A C 1
ATOM 2611 O O . SER A 1 326 ? -39.666 0.187 45.245 1.00 80.12 326 SER A O 1
ATOM 2613 N N . THR A 1 327 ? -38.394 -1.136 43.935 1.00 79.25 327 THR A N 1
ATOM 2614 C CA . THR A 1 327 ? -38.876 -2.411 44.496 1.00 79.25 327 THR A CA 1
ATOM 2615 C C . THR A 1 327 ? -38.596 -2.502 45.995 1.00 79.25 327 THR A C 1
ATOM 2617 O O . THR A 1 327 ? -39.502 -2.827 46.765 1.00 79.25 327 THR A O 1
ATOM 2620 N N . LYS A 1 328 ? -37.387 -2.128 46.441 1.00 81.75 328 LYS A N 1
ATOM 2621 C CA . LYS A 1 328 ? -37.033 -2.061 47.868 1.00 81.75 328 LYS A CA 1
ATOM 2622 C C . LYS A 1 328 ? -37.987 -1.162 48.653 1.00 81.75 328 LYS A C 1
ATOM 2624 O O . LYS A 1 328 ? -38.511 -1.581 49.684 1.00 81.75 328 LYS A O 1
ATOM 2629 N N . ILE A 1 329 ? -38.238 0.059 48.176 1.00 80.69 329 ILE A N 1
ATOM 2630 C CA . ILE A 1 329 ? -39.146 1.010 48.840 1.00 80.69 329 ILE A CA 1
ATOM 2631 C C . ILE A 1 329 ? -40.572 0.447 48.911 1.00 80.69 329 ILE A C 1
ATOM 2633 O O . ILE A 1 329 ? -41.209 0.519 49.964 1.00 80.69 329 ILE A O 1
ATOM 2637 N N . GLY A 1 330 ? -41.072 -0.142 47.819 1.00 75.81 330 GLY A N 1
ATOM 2638 C CA . GLY A 1 330 ? -42.384 -0.794 47.785 1.00 75.81 330 GLY A CA 1
ATOM 2639 C C . GLY A 1 330 ? -42.500 -1.929 48.805 1.00 75.81 330 GLY A C 1
ATOM 2640 O O . GLY A 1 330 ? -43.459 -1.973 49.579 1.00 75.81 330 GLY A O 1
ATOM 2641 N N . ALA A 1 331 ? -41.487 -2.795 48.869 1.00 73.81 331 ALA A N 1
ATOM 2642 C CA . ALA A 1 331 ? -41.429 -3.902 49.815 1.00 73.81 331 ALA A CA 1
ATOM 2643 C C . ALA A 1 331 ? -41.391 -3.413 51.277 1.00 73.81 331 ALA A C 1
ATOM 2645 O O . ALA A 1 331 ? -42.157 -3.904 52.110 1.00 73.81 331 ALA A O 1
ATOM 2646 N N . LEU A 1 332 ? -40.571 -2.401 51.592 1.00 76.62 332 LEU A N 1
ATOM 2647 C CA . LEU A 1 332 ? -40.488 -1.822 52.941 1.00 76.62 332 LEU A CA 1
ATOM 2648 C C . LEU A 1 332 ? -41.820 -1.191 53.378 1.00 76.62 332 LEU A C 1
ATOM 2650 O O . LEU A 1 332 ? -42.283 -1.430 54.495 1.00 76.62 332 LEU A O 1
ATOM 2654 N N . ASN A 1 333 ? -42.490 -0.449 52.491 1.00 72.31 333 ASN A N 1
ATOM 2655 C CA . ASN A 1 333 ? -43.815 0.118 52.768 1.00 72.31 333 ASN A CA 1
ATOM 2656 C C . ASN A 1 333 ? -44.863 -0.972 53.058 1.00 72.31 333 ASN A C 1
ATOM 2658 O O . ASN A 1 333 ? -45.701 -0.810 53.948 1.00 72.31 333 ASN A O 1
ATOM 2662 N N . ASN A 1 334 ? -44.792 -2.107 52.359 1.00 70.88 334 ASN A N 1
ATOM 2663 C CA . ASN A 1 334 ? -45.670 -3.250 52.608 1.00 70.88 334 ASN A CA 1
ATOM 2664 C C . ASN A 1 334 ? -45.384 -3.940 53.951 1.00 70.88 334 ASN A C 1
ATOM 2666 O O . ASN A 1 334 ? -46.333 -4.367 54.609 1.00 70.88 334 ASN A O 1
ATOM 2670 N N . CYS A 1 335 ? -44.125 -3.997 54.406 1.00 67.12 335 CYS A N 1
ATOM 2671 C CA . CYS A 1 335 ? -43.808 -4.436 55.772 1.00 67.12 335 CYS A CA 1
ATOM 2672 C C . CYS A 1 335 ? -44.428 -3.499 56.826 1.00 67.12 335 CYS A C 1
ATOM 2674 O O . CYS A 1 335 ? -44.967 -3.975 57.824 1.00 67.12 335 CYS A O 1
ATOM 2676 N N . HIS A 1 336 ? -44.407 -2.179 56.604 1.00 62.66 336 HIS A N 1
ATOM 2677 C CA . HIS A 1 336 ? -45.004 -1.205 57.528 1.00 62.66 336 HIS A CA 1
ATOM 2678 C C . HIS A 1 336 ? -46.538 -1.301 57.606 1.00 62.66 336 HIS A C 1
ATOM 2680 O O . HIS A 1 336 ? -47.107 -1.201 58.694 1.00 62.66 336 HIS A O 1
ATOM 2686 N N . ASN A 1 337 ? -47.214 -1.557 56.483 1.00 55.28 337 ASN A N 1
ATOM 2687 C CA . ASN A 1 337 ? -48.678 -1.650 56.423 1.00 55.28 337 ASN A CA 1
ATOM 2688 C C . ASN A 1 337 ? -49.264 -2.910 57.089 1.00 55.28 337 ASN A C 1
ATOM 2690 O O . ASN A 1 337 ? -50.476 -2.983 57.286 1.00 55.28 337 ASN A O 1
ATOM 2694 N N . GLN A 1 338 ? -48.435 -3.881 57.482 1.00 50.47 338 GLN A N 1
ATOM 2695 C CA . GLN A 1 338 ? -48.882 -5.071 58.217 1.00 50.47 338 GLN A CA 1
ATOM 2696 C C . GLN A 1 338 ? -48.842 -4.924 59.745 1.00 50.47 338 GLN A C 1
ATOM 2698 O O . GLN A 1 338 ? -49.379 -5.774 60.448 1.00 50.47 338 GLN A O 1
ATOM 2703 N N . GLY A 1 339 ? -48.294 -3.823 60.271 1.00 44.41 339 GLY A N 1
ATOM 2704 C CA . GLY A 1 339 ? -48.366 -3.490 61.700 1.00 44.41 339 GLY A CA 1
ATOM 2705 C C . GLY A 1 339 ? -49.657 -2.774 62.129 1.00 44.41 339 GLY A C 1
ATOM 2706 O O . GLY A 1 339 ? -49.794 -2.439 63.302 1.00 44.41 339 GLY A O 1
ATOM 2707 N N . GLY A 1 340 ? -50.582 -2.495 61.200 1.00 39.53 340 GLY A N 1
ATOM 2708 C CA . GLY A 1 340 ? -51.751 -1.630 61.431 1.00 39.53 340 GLY A CA 1
ATOM 2709 C C . GLY A 1 340 ? -53.127 -2.311 61.440 1.00 39.53 340 GLY A C 1
ATOM 2710 O O . GLY A 1 340 ? -54.136 -1.610 61.489 1.00 39.53 340 GLY A O 1
ATOM 2711 N N . GLY A 1 341 ? -53.205 -3.641 61.358 1.00 33.56 341 GLY A N 1
ATOM 2712 C CA . GLY A 1 341 ? -54.471 -4.370 61.221 1.00 33.56 341 GLY A CA 1
ATOM 2713 C C . GLY A 1 341 ? -54.923 -5.103 62.486 1.00 33.56 341 GLY A C 1
ATOM 2714 O O . GLY A 1 341 ? -54.531 -6.249 62.673 1.00 33.56 341 GLY A O 1
ATOM 2715 N N . SER A 1 342 ? -55.819 -4.446 63.242 1.00 31.81 342 SER A N 1
ATOM 2716 C CA . SER A 1 342 ? -56.738 -4.933 64.308 1.00 31.81 342 SER A CA 1
ATOM 2717 C C . SER A 1 342 ? -56.175 -5.527 65.601 1.00 31.81 342 SER A C 1
ATOM 2719 O O . SER A 1 342 ? -55.619 -6.644 65.568 1.00 31.81 342 SER A O 1
#

Solvent-accessible surface area (backbone atoms only — not comparable to full-atom values): 19967 Å² total; per-residue (Å²): 134,80,83,87,71,72,73,79,78,81,68,70,63,59,74,60,64,70,65,61,76,78,77,83,73,82,86,72,81,57,78,71,76,56,77,45,84,45,50,80,45,70,40,72,68,29,52,53,45,54,52,36,50,55,46,17,65,81,66,63,43,65,54,72,69,48,51,54,53,26,42,57,48,39,70,70,62,44,82,87,68,70,41,69,66,64,80,61,67,44,66,67,50,52,50,44,51,55,36,86,88,46,82,72,56,65,69,59,53,57,50,28,51,61,40,56,74,34,67,82,54,36,58,53,35,57,43,68,43,76,46,44,38,77,99,49,80,77,48,102,86,53,82,75,77,77,82,87,74,80,70,76,80,73,72,83,53,76,80,77,64,75,74,77,80,84,83,70,94,73,82,95,72,93,62,65,74,61,50,52,50,50,51,51,54,51,51,53,52,50,52,50,48,51,52,50,51,52,50,52,50,52,57,46,51,56,51,53,49,52,51,53,50,51,49,52,50,53,47,50,52,51,52,52,51,50,53,54,50,52,52,51,50,51,56,48,53,46,54,50,50,45,47,49,52,51,30,45,51,51,29,43,76,72,64,52,40,53,76,61,43,42,49,5,49,44,50,47,50,50,32,36,42,47,42,43,35,53,38,51,53,53,47,53,56,51,48,53,51,47,51,53,50,47,49,54,51,39,48,50,40,42,55,49,44,52,51,54,47,53,52,51,49,52,54,53,49,54,50,52,52,54,51,50,51,50,51,50,53,54,52,48,53,55,57,58,64,68,79,72,76,132

Organism: NCBI:txid1123057

Sequence (342 aa):
MDLDNIAPYKYVINDFNDKGDLPEVEKEVPERSIFEPGGITLSAGTMELVEDILTAVLRDNLKVENERVLKNFTDLRNPALMDARLREINVRDVDNILDTTIPLEKLFTDLFFHVEENSALAAYLPTYVPPKIDGIIFNFYDIPPRPDARLSLGTSDHLKEFKFNSVYSANPTLVTPCSDAIEVVYQETLNLLVSQSEEQILQSQEFYEGIREDILNIKSERFAYLTDTLQGSVDELRRLGIAVNIASNELLAEGKITEEIYYGVKVFLVAFLVKSRQNLIMMEDTITAAIDTIYQIDIGRTDQAYNNFIEKLIAVFDEVIKDLNSTKIGALNNCHNQGGGS

Foldseek 3Di:
DDPPPPDDPPPQQVLLVVLDAQPQQDQDQFDFWDKDAWDKDFDPVLVLLLVQLLCCLVVLAGDPVSLVLLLVLLVLDPVVLPDVVLVPDALVNLVLLQDPVHDDDPSLVVLLVSQCVPPVSVNSAMDIGFMDIVPDDDDPPDPDPPPPPPPPPPPPCVVVPPPDPPPDDDDDDDLPPQLVVLVVSLVVSLVSRVVSLVVSLVVLVVVLVVQLVVLVVVLVVLLVVLVVVLVVLSVVLSVSLNSSSVSLVSCVVVVNDDPSSSSSSSSSSSSRSNSSSVSSVVSNVRSNSVSVVSSVVSNVSSVVSSVVSNVVSVVSSVVSSVVSVVSSVVSVVVSVVVVPDD